Protein AF-A0A7D4CWC3-F1 (afdb_monomer_lite)

Organism: NCBI:txid1380685

Foldseek 3Di:
DVVVVVVVVVVVVVVVVVVLVVCCVPDPVSVVVVVVVVVVVVVVVVVVVLVVQLVVQLVLQLVLLQVVLVDPPDQQKFFQNHRDHSPPPDVLSSLLSSLRSVLLSCLLVVLLVVLVVVVDDPVVSVVRSLVRSLVCLQPVSQVVCCVVHVRMGGHSVNSVSSSVVVVVVVVVVVVVVLVVVCVVQVDPVCSCVVPVCCVVDPDDDPPPDDD

Structure (mmCIF, N/CA/C/O backbone):
data_AF-A0A7D4CWC3-F1
#
_entry.id   AF-A0A7D4CWC3-F1
#
loop_
_atom_site.group_PDB
_atom_site.id
_atom_site.type_symbol
_atom_site.label_atom_id
_atom_site.label_alt_id
_atom_site.label_comp_id
_atom_site.label_asym_id
_atom_site.label_entity_id
_atom_site.label_seq_id
_atom_site.pdbx_PDB_ins_code
_atom_site.Cartn_x
_atom_site.Cartn_y
_atom_site.Cartn_z
_atom_site.occupancy
_atom_site.B_iso_or_equiv
_atom_site.auth_seq_id
_atom_site.auth_comp_id
_atom_site.auth_asym_id
_atom_site.auth_atom_id
_atom_site.pdbx_PDB_model_num
ATOM 1 N N . MET A 1 1 ? -42.962 24.322 9.690 1.00 71.69 1 MET A N 1
ATOM 2 C CA . MET A 1 1 ? -43.354 22.916 9.423 1.00 71.69 1 MET A CA 1
ATOM 3 C C . MET A 1 1 ? -42.142 21.998 9.297 1.00 71.69 1 MET A C 1
ATOM 5 O O . MET A 1 1 ? -42.150 20.962 9.945 1.00 71.69 1 MET A O 1
ATOM 9 N N . GLU A 1 2 ? -41.091 22.373 8.562 1.00 79.00 2 GLU A N 1
ATOM 10 C CA . GLU A 1 2 ? -39.858 21.564 8.452 1.00 79.00 2 GLU A CA 1
ATOM 11 C C . GLU A 1 2 ? -39.149 21.317 9.793 1.00 79.00 2 GLU A C 1
ATOM 13 O O . GLU A 1 2 ? -38.764 20.189 10.079 1.00 79.00 2 GLU A O 1
ATOM 18 N N . GLU A 1 3 ? -39.044 22.326 10.662 1.00 82.44 3 GLU A N 1
ATOM 19 C CA . GLU A 1 3 ? -38.420 22.162 11.988 1.00 82.44 3 GLU A CA 1
ATOM 20 C C . GLU A 1 3 ? -39.164 21.153 12.872 1.00 82.44 3 GLU A C 1
ATOM 22 O O . GLU A 1 3 ? -38.546 20.342 13.559 1.00 82.44 3 GLU A O 1
ATOM 27 N N . PHE A 1 4 ? -40.497 21.149 12.801 1.00 85.81 4 PHE A N 1
ATOM 28 C CA . PHE A 1 4 ? -41.334 20.200 13.532 1.00 85.81 4 PHE A CA 1
ATOM 29 C C . PHE A 1 4 ? -41.177 18.774 12.986 1.00 85.81 4 PHE A C 1
ATOM 31 O O . PHE A 1 4 ? -41.095 17.820 13.757 1.00 85.81 4 PHE A O 1
ATOM 38 N N . PHE A 1 5 ? -41.073 18.627 11.661 1.00 86.38 5 PHE A N 1
ATOM 39 C CA . PHE A 1 5 ? -40.838 17.338 11.009 1.00 86.38 5 PHE A CA 1
ATOM 40 C C . PHE A 1 5 ? -39.455 16.762 11.354 1.00 86.38 5 PHE A C 1
ATOM 42 O O . PHE A 1 5 ? -39.351 15.587 11.705 1.00 86.38 5 PHE A O 1
ATOM 49 N N . ASN A 1 6 ? -38.408 17.592 11.348 1.00 89.44 6 ASN A N 1
ATOM 50 C CA . ASN A 1 6 ? -37.056 17.186 11.740 1.00 89.44 6 ASN A CA 1
ATOM 51 C C . ASN A 1 6 ? -36.990 16.771 13.215 1.00 89.44 6 ASN A C 1
ATOM 53 O O . ASN A 1 6 ? -36.415 15.730 13.536 1.00 89.44 6 ASN A O 1
ATOM 57 N N . LEU A 1 7 ? -37.617 17.542 14.110 1.00 92.38 7 LEU A N 1
ATOM 58 C CA . LEU A 1 7 ? -37.682 17.213 15.535 1.00 92.38 7 LEU A CA 1
ATOM 59 C C . LEU A 1 7 ? -38.416 15.885 15.771 1.00 92.38 7 LEU A C 1
ATOM 61 O O . LEU A 1 7 ? -37.932 15.032 16.515 1.00 92.38 7 LEU A O 1
ATOM 65 N N . PHE A 1 8 ? -39.554 15.684 15.103 1.00 92.50 8 PHE A N 1
ATOM 66 C CA . PHE A 1 8 ? -40.308 14.434 15.170 1.00 92.50 8 PHE A CA 1
ATOM 67 C C . PHE A 1 8 ? -39.467 13.241 14.697 1.00 92.50 8 PHE A C 1
ATOM 69 O O . PHE A 1 8 ? -39.415 12.214 15.375 1.00 92.50 8 PHE A O 1
ATOM 76 N N . LEU A 1 9 ? -38.747 13.389 13.584 1.00 92.94 9 LEU A N 1
ATOM 77 C CA . LEU A 1 9 ? -37.893 12.338 13.031 1.00 92.94 9 LEU A CA 1
ATOM 78 C C . LEU A 1 9 ? -36.743 11.978 13.986 1.00 92.94 9 LEU A C 1
ATOM 80 O O . LEU A 1 9 ? -36.480 10.797 14.209 1.00 92.94 9 LEU A O 1
ATOM 84 N N . VAL A 1 10 ? -36.121 12.972 14.628 1.00 92.50 10 VAL A N 1
ATOM 85 C CA . VAL A 1 10 ? -35.094 12.753 15.663 1.00 92.50 10 VAL A CA 1
ATOM 86 C C . VAL A 1 10 ? -35.660 11.984 16.859 1.00 92.50 10 VAL A C 1
ATOM 88 O O . VAL A 1 10 ? -35.026 11.037 17.326 1.00 92.50 10 VAL A O 1
ATOM 91 N N . ILE A 1 11 ? -36.858 12.340 17.336 1.00 93.56 11 ILE A N 1
ATOM 92 C CA . ILE A 1 11 ? -37.508 11.652 18.464 1.00 93.56 11 ILE A CA 1
ATOM 93 C C . ILE A 1 11 ? -37.827 10.198 18.102 1.00 93.56 11 ILE A C 1
ATOM 95 O O . ILE A 1 11 ? -37.527 9.296 18.883 1.00 93.56 11 ILE A O 1
ATOM 99 N N . VAL A 1 12 ? -38.381 9.946 16.913 1.00 94.56 12 VAL A N 1
ATOM 100 C CA . VAL A 1 12 ? -38.683 8.584 16.441 1.00 94.56 12 VAL A CA 1
ATOM 101 C C . VAL A 1 12 ? -37.411 7.739 16.374 1.00 94.56 12 VAL A C 1
ATOM 103 O O . VAL A 1 12 ? -37.382 6.621 16.890 1.00 94.56 12 VAL A O 1
ATOM 106 N N . VAL A 1 13 ? -36.333 8.285 15.810 1.00 94.00 13 VAL A N 1
ATOM 107 C CA . VAL A 1 13 ? -35.030 7.611 15.750 1.00 94.00 13 VAL A CA 1
ATOM 108 C C . VAL A 1 13 ? -34.488 7.330 17.156 1.00 94.00 13 VAL A C 1
ATOM 110 O O . VAL A 1 13 ? -34.042 6.214 17.429 1.00 94.00 13 VAL A O 1
ATOM 113 N N . ALA A 1 14 ? -34.579 8.293 18.077 1.00 92.56 14 ALA A N 1
ATOM 114 C CA . ALA A 1 14 ? -34.140 8.122 19.461 1.00 92.56 14 ALA A CA 1
ATOM 115 C C . ALA A 1 14 ? -34.923 7.016 20.193 1.00 92.56 14 ALA A C 1
ATOM 117 O O . ALA A 1 14 ? -34.318 6.185 20.874 1.00 92.56 14 ALA A O 1
ATOM 118 N N . VAL A 1 15 ? -36.247 6.952 20.008 1.00 94.19 15 VAL A N 1
ATOM 119 C CA . VAL A 1 15 ? -37.101 5.894 20.577 1.00 94.19 15 VAL A CA 1
ATOM 120 C C . VAL A 1 15 ? -36.723 4.521 20.015 1.00 94.19 15 VAL A C 1
ATOM 122 O O . VAL A 1 15 ? -36.610 3.563 20.781 1.00 94.19 15 VAL A O 1
ATOM 125 N N . ILE A 1 16 ? -36.457 4.419 18.708 1.00 92.81 16 ILE A N 1
ATOM 126 C CA . ILE A 1 16 ? -36.004 3.173 18.067 1.00 92.81 16 ILE A CA 1
ATOM 127 C C . ILE A 1 16 ? -34.664 2.709 18.656 1.00 92.81 16 ILE A C 1
ATOM 129 O O . ILE A 1 16 ? -34.523 1.536 19.012 1.00 92.81 16 ILE A O 1
ATOM 133 N N . PHE A 1 17 ? -33.693 3.614 18.818 1.00 90.69 17 PHE A N 1
ATOM 134 C CA . PHE A 1 17 ? -32.405 3.282 19.437 1.00 90.69 17 PHE A CA 1
ATOM 135 C C . PHE A 1 17 ? -32.549 2.860 20.904 1.00 90.69 17 PHE A C 1
ATOM 137 O O . PHE A 1 17 ? -31.899 1.899 21.321 1.00 90.69 17 PHE A O 1
ATOM 144 N N . ALA A 1 18 ? -33.420 3.517 21.676 1.00 90.31 18 ALA A N 1
ATOM 145 C CA . ALA A 1 18 ? -33.690 3.149 23.067 1.00 90.31 18 ALA A CA 1
ATOM 146 C C . ALA A 1 18 ? -34.318 1.747 23.180 1.00 90.31 18 ALA A C 1
ATOM 148 O O . ALA A 1 18 ? -33.893 0.939 24.011 1.00 90.31 18 ALA A O 1
ATOM 149 N N . LEU A 1 19 ? -35.272 1.421 22.301 1.00 90.62 19 LEU A N 1
ATOM 150 C CA . LEU A 1 19 ? -35.868 0.085 22.197 1.00 90.62 19 LEU A CA 1
ATOM 151 C C . LEU A 1 19 ? -34.824 -0.974 21.824 1.00 90.62 19 LEU A C 1
ATOM 153 O O . LEU A 1 19 ? -34.750 -2.012 22.479 1.00 90.62 19 LEU A O 1
ATOM 157 N N . LEU A 1 20 ? -33.974 -0.706 20.829 1.00 87.12 20 LEU A N 1
ATOM 158 C CA . LEU A 1 20 ? -32.883 -1.607 20.437 1.00 87.12 20 LEU A CA 1
ATOM 159 C C . LEU A 1 20 ? -31.886 -1.840 21.579 1.00 87.12 20 LEU A C 1
ATOM 161 O O . LEU A 1 20 ? -31.479 -2.979 21.807 1.00 87.12 20 LEU A O 1
ATOM 165 N N . ALA A 1 21 ? -31.530 -0.793 22.326 1.00 86.88 21 ALA A N 1
ATOM 166 C CA . ALA A 1 21 ? -30.645 -0.898 23.483 1.00 86.88 21 ALA A CA 1
ATOM 167 C C . ALA A 1 21 ? -31.263 -1.755 24.603 1.00 86.88 21 ALA A C 1
ATOM 169 O O . ALA A 1 21 ? -30.589 -2.625 25.160 1.00 86.88 21 ALA A O 1
ATOM 170 N N . TYR A 1 22 ? -32.556 -1.568 24.890 1.00 91.00 22 TYR A N 1
ATOM 171 C CA . TYR A 1 22 ? -33.287 -2.393 25.854 1.00 91.00 22 TYR A CA 1
ATOM 172 C C . TYR A 1 22 ? -33.352 -3.866 25.417 1.00 91.00 22 TYR A C 1
ATOM 174 O O . TYR A 1 22 ? -33.056 -4.769 26.205 1.00 91.00 22 TYR A O 1
ATOM 182 N N . LEU A 1 23 ? -33.677 -4.126 24.145 1.00 88.44 23 LEU A N 1
ATOM 183 C CA . LEU A 1 23 ? -33.720 -5.479 23.580 1.00 88.44 23 LEU A CA 1
ATOM 184 C C . LEU A 1 23 ? -32.345 -6.161 23.619 1.00 88.44 23 LEU A C 1
ATOM 186 O O . LEU A 1 23 ? -32.258 -7.342 23.956 1.00 88.44 23 LEU A O 1
ATOM 190 N N . TYR A 1 24 ? -31.274 -5.418 23.334 1.00 86.62 24 TYR A N 1
ATOM 191 C CA . TYR A 1 24 ? -29.896 -5.904 23.405 1.00 86.62 24 TYR A CA 1
ATOM 192 C C . TYR A 1 24 ? -29.495 -6.341 24.821 1.00 86.62 24 TYR A C 1
ATOM 194 O O . TYR A 1 24 ? -28.821 -7.360 24.983 1.00 86.62 24 TYR A O 1
ATOM 202 N N . GLN A 1 25 ? -29.918 -5.601 25.851 1.00 87.44 25 GLN A N 1
ATOM 203 C CA . GLN A 1 25 ? -29.638 -5.961 27.245 1.00 87.44 25 GLN A CA 1
ATOM 204 C C . GLN A 1 25 ? -30.457 -7.169 27.712 1.00 87.44 25 GLN A C 1
ATOM 206 O O . GLN A 1 25 ? -29.951 -8.000 28.466 1.00 87.44 25 GLN A O 1
ATOM 211 N N . LYS A 1 26 ? -31.713 -7.272 27.268 1.00 88.31 26 LYS A N 1
ATOM 212 C CA . LYS A 1 26 ? -32.663 -8.269 27.776 1.00 88.31 26 LYS A CA 1
ATOM 213 C C . LYS A 1 26 ? -32.552 -9.632 27.094 1.00 88.31 26 LYS A C 1
ATOM 215 O O . LYS A 1 26 ? -32.759 -10.651 27.748 1.00 88.31 26 LYS A O 1
ATOM 220 N N . PHE A 1 27 ? -32.235 -9.675 25.800 1.00 92.00 27 PHE A N 1
ATOM 221 C CA . PHE A 1 27 ? -32.269 -10.910 25.013 1.00 92.00 27 PHE A CA 1
ATOM 222 C C . PHE A 1 27 ? -30.872 -11.345 24.553 1.00 92.00 27 PHE A C 1
ATOM 224 O O . PHE A 1 27 ? -30.226 -10.681 23.742 1.00 92.00 27 PHE A O 1
ATOM 231 N N . LEU A 1 28 ? -30.433 -12.530 25.000 1.00 88.88 28 LEU A N 1
ATOM 232 C CA . LEU A 1 28 ? -29.143 -13.125 24.618 1.00 88.88 28 LEU A CA 1
ATOM 233 C C . LEU A 1 28 ? -28.992 -13.267 23.093 1.00 88.88 28 LEU A C 1
ATOM 235 O O . LEU A 1 28 ? -27.930 -12.975 22.549 1.00 88.88 28 LEU A O 1
ATOM 239 N N . VAL A 1 29 ? -30.063 -13.677 22.406 1.00 90.00 29 VAL A N 1
ATOM 240 C CA . VAL A 1 29 ? -30.083 -13.851 20.943 1.00 90.00 29 VAL A CA 1
ATOM 241 C C . VAL A 1 29 ? -29.786 -12.530 20.230 1.00 90.00 29 VAL A C 1
ATOM 243 O O . VAL A 1 29 ? -28.953 -12.495 19.328 1.00 90.00 29 VAL A O 1
ATOM 246 N N . VAL A 1 30 ? -30.395 -11.427 20.681 1.00 88.19 30 VAL A N 1
ATOM 247 C CA . VAL A 1 30 ? -30.162 -10.083 20.127 1.00 88.19 30 VAL A CA 1
ATOM 248 C C . VAL A 1 30 ? -28.716 -9.650 20.377 1.00 88.19 30 VAL A C 1
ATOM 250 O O . VAL A 1 30 ? -28.063 -9.132 19.473 1.00 88.19 30 VAL A O 1
ATOM 253 N N . ARG A 1 31 ? -28.165 -9.937 21.563 1.00 86.69 31 ARG A N 1
ATOM 254 C CA . ARG A 1 31 ? -26.760 -9.648 21.891 1.00 86.69 31 ARG A CA 1
ATOM 255 C C . ARG A 1 31 ? -25.775 -10.376 20.970 1.00 86.69 31 ARG A C 1
ATOM 257 O O . ARG A 1 31 ? -24.811 -9.773 20.490 1.00 86.69 31 ARG A O 1
ATOM 264 N N . ILE A 1 32 ? -26.014 -11.663 20.715 1.00 91.75 32 ILE A N 1
ATOM 265 C CA . ILE A 1 32 ? -25.195 -12.477 19.805 1.00 91.75 32 ILE A CA 1
ATOM 266 C C . ILE A 1 32 ? -25.307 -11.935 18.376 1.00 91.75 32 ILE A C 1
ATOM 268 O O . ILE A 1 32 ? -24.279 -11.705 17.740 1.00 91.75 32 ILE A O 1
ATOM 272 N N . LEU A 1 33 ? -26.525 -11.649 17.903 1.00 92.19 33 LEU A N 1
ATOM 273 C CA . LEU A 1 33 ? -26.767 -11.100 16.566 1.00 92.19 33 LEU A CA 1
ATOM 274 C C . LEU A 1 33 ? -26.018 -9.776 16.348 1.00 92.19 33 LEU A C 1
ATOM 276 O O . LEU A 1 33 ? -25.316 -9.627 15.352 1.00 92.19 33 LEU A O 1
ATOM 280 N N . PHE A 1 34 ? -26.088 -8.846 17.306 1.00 89.25 34 PHE A N 1
ATOM 281 C CA . PHE A 1 34 ? -25.344 -7.581 17.252 1.00 89.25 34 PHE A CA 1
ATOM 282 C C . PHE A 1 34 ? -23.827 -7.785 17.272 1.00 89.25 34 PHE A C 1
ATOM 284 O O . PHE A 1 34 ? -23.095 -7.076 16.580 1.00 89.25 34 PHE A O 1
ATOM 291 N N . THR A 1 35 ? -23.341 -8.763 18.038 1.00 89.94 35 THR A N 1
ATOM 292 C CA . THR A 1 35 ? -21.912 -9.096 18.071 1.00 89.94 35 THR A CA 1
ATOM 293 C C . THR A 1 35 ? -21.450 -9.617 16.713 1.00 89.94 35 THR A C 1
ATOM 295 O O . THR A 1 35 ? -20.434 -9.152 16.200 1.00 89.94 35 THR A O 1
ATOM 298 N N . ILE A 1 36 ? -22.203 -10.529 16.096 1.00 93.56 36 ILE A N 1
ATOM 299 C CA . ILE A 1 36 ? -21.910 -11.052 14.755 1.00 93.56 36 ILE A CA 1
ATOM 300 C C . ILE A 1 36 ? -21.958 -9.921 13.724 1.00 93.56 36 ILE A C 1
ATOM 302 O O . ILE A 1 36 ? -21.002 -9.743 12.972 1.00 93.56 36 ILE A O 1
ATOM 306 N N . LEU A 1 37 ? -23.016 -9.104 13.742 1.00 93.19 37 LEU A N 1
ATOM 307 C CA . LEU A 1 37 ? -23.175 -7.963 12.839 1.00 93.19 37 LEU A CA 1
ATOM 308 C C . LEU A 1 37 ? -21.995 -6.989 12.940 1.00 93.19 37 LEU A C 1
ATOM 310 O O . LEU A 1 37 ? -21.469 -6.553 11.918 1.00 93.19 37 LEU A O 1
ATOM 314 N N . LYS A 1 38 ? -21.524 -6.697 14.160 1.00 91.62 38 LYS A N 1
ATOM 315 C CA . LYS A 1 38 ? -20.329 -5.873 14.387 1.00 91.62 38 LYS A CA 1
ATOM 316 C C . LYS A 1 38 ? -19.092 -6.472 13.714 1.00 91.62 38 LYS A C 1
ATOM 318 O O . LYS A 1 38 ? -18.349 -5.739 13.070 1.00 91.62 38 LYS A O 1
ATOM 323 N N . HIS A 1 39 ? -18.859 -7.777 13.850 1.00 93.12 39 HIS A N 1
ATOM 324 C CA . HIS A 1 39 ? -17.709 -8.430 13.214 1.00 93.12 39 HIS A CA 1
ATOM 325 C C . HIS A 1 39 ? -17.821 -8.413 11.688 1.00 93.12 39 HIS A C 1
ATOM 327 O O . HIS A 1 39 ? -16.841 -8.087 11.023 1.00 93.12 39 HIS A O 1
ATOM 333 N N . ILE A 1 40 ? -19.010 -8.681 11.138 1.00 95.31 40 ILE A N 1
ATOM 334 C CA . ILE A 1 40 ? -19.272 -8.582 9.694 1.00 95.31 40 ILE A CA 1
ATOM 335 C C . ILE A 1 40 ? -18.961 -7.168 9.193 1.00 95.31 40 ILE A C 1
ATOM 337 O O . ILE A 1 40 ? -18.255 -7.014 8.200 1.00 95.31 40 ILE A O 1
ATOM 341 N N . LEU A 1 41 ? -19.423 -6.137 9.907 1.00 93.31 41 LEU A N 1
ATOM 342 C CA . LEU A 1 41 ? -19.164 -4.744 9.546 1.00 93.31 41 LEU A CA 1
ATOM 343 C C . LEU A 1 41 ? -17.666 -4.411 9.583 1.00 93.31 41 LEU A C 1
ATOM 345 O O . LEU A 1 41 ? -17.160 -3.773 8.664 1.00 93.31 41 LEU A O 1
ATOM 349 N N . ILE A 1 42 ? -16.941 -4.871 10.609 1.00 91.44 42 ILE A N 1
ATOM 350 C CA . ILE A 1 42 ? -15.485 -4.680 10.708 1.00 91.44 42 ILE A CA 1
ATOM 351 C C . ILE A 1 42 ? -14.775 -5.347 9.525 1.00 91.44 42 ILE A C 1
ATOM 353 O O . ILE A 1 42 ? -13.928 -4.718 8.893 1.00 91.44 42 ILE A O 1
ATOM 357 N N . ILE A 1 43 ? -15.134 -6.590 9.194 1.00 93.50 43 ILE A N 1
ATOM 358 C CA . ILE A 1 43 ? -14.558 -7.323 8.059 1.00 93.50 43 ILE A CA 1
ATOM 359 C C . ILE A 1 43 ? -14.837 -6.588 6.746 1.00 93.50 43 ILE A C 1
ATOM 361 O O . ILE A 1 43 ? -13.913 -6.376 5.962 1.00 93.50 43 ILE A O 1
ATOM 365 N N . LEU A 1 44 ? -16.073 -6.134 6.527 1.00 92.81 44 LEU A N 1
ATOM 366 C CA . LEU A 1 44 ? -16.445 -5.387 5.327 1.00 92.81 44 LEU A CA 1
ATOM 367 C C . LEU A 1 44 ? -15.654 -4.077 5.206 1.00 92.81 44 LEU A C 1
ATOM 369 O O . LEU A 1 44 ? -15.119 -3.780 4.138 1.00 92.81 44 LEU A O 1
ATOM 373 N N . CYS A 1 45 ? -15.510 -3.328 6.303 1.00 92.62 45 CYS A N 1
ATOM 374 C CA . CYS A 1 45 ? -14.682 -2.123 6.344 1.00 92.62 45 CYS A CA 1
ATOM 375 C C . CYS A 1 45 ? -13.211 -2.424 6.028 1.00 92.62 45 CYS A C 1
ATOM 377 O O . CYS A 1 45 ? -12.582 -1.667 5.291 1.00 92.62 45 CYS A O 1
ATOM 379 N N . MET A 1 46 ? -12.654 -3.526 6.542 1.00 90.00 46 MET A N 1
ATOM 380 C CA . MET A 1 46 ? -11.279 -3.932 6.228 1.00 90.00 46 MET A CA 1
ATOM 381 C C . MET A 1 46 ? -11.107 -4.280 4.745 1.00 90.00 46 MET A C 1
ATOM 383 O O . MET A 1 46 ? -10.133 -3.840 4.135 1.00 90.00 46 MET A O 1
ATOM 387 N N . ILE A 1 47 ? -12.057 -5.010 4.149 1.00 93.69 47 ILE A N 1
ATOM 388 C CA . ILE A 1 47 ? -12.047 -5.343 2.714 1.00 93.69 47 ILE A CA 1
ATOM 389 C C . ILE A 1 47 ? -12.125 -4.069 1.869 1.00 93.69 47 ILE A C 1
ATOM 391 O O . ILE A 1 47 ? -11.342 -3.900 0.936 1.00 93.69 47 ILE A O 1
ATOM 395 N N . LEU A 1 48 ? -13.023 -3.145 2.218 1.00 94.00 48 LEU A N 1
ATOM 396 C CA . LEU A 1 48 ? -13.174 -1.874 1.510 1.00 94.00 48 LEU A CA 1
ATOM 397 C C . LEU A 1 48 ? -11.900 -1.022 1.602 1.00 94.00 48 LEU A C 1
ATOM 399 O O . LEU A 1 48 ? -11.445 -0.481 0.596 1.00 94.00 48 LEU A O 1
ATOM 403 N N . MET A 1 49 ? -11.275 -0.958 2.780 1.00 91.75 49 MET A N 1
ATOM 404 C CA . MET A 1 49 ? -9.993 -0.272 2.967 1.00 91.75 49 MET A CA 1
ATOM 405 C C . MET A 1 49 ? -8.861 -0.922 2.166 1.00 91.75 49 MET A C 1
ATOM 407 O O . MET A 1 49 ? -8.057 -0.205 1.572 1.00 91.75 49 MET A O 1
ATOM 411 N N . ALA A 1 50 ? -8.801 -2.255 2.108 1.00 92.44 50 ALA A N 1
ATOM 412 C CA . ALA A 1 50 ? -7.833 -2.971 1.280 1.00 92.44 50 ALA A CA 1
ATOM 413 C C . ALA A 1 50 ? -8.046 -2.674 -0.214 1.00 92.44 50 ALA A C 1
ATOM 415 O O . ALA A 1 50 ? -7.090 -2.356 -0.920 1.00 92.44 50 ALA A O 1
ATOM 416 N N . GLY A 1 51 ? -9.300 -2.684 -0.678 1.00 94.06 51 GLY A N 1
ATOM 417 C CA . GLY A 1 51 ? -9.661 -2.315 -2.048 1.00 94.06 51 GLY A CA 1
ATOM 418 C C . GLY A 1 51 ? -9.255 -0.882 -2.396 1.00 94.06 51 GLY A C 1
ATOM 419 O O . GLY A 1 51 ? -8.593 -0.662 -3.409 1.00 94.06 51 GLY A O 1
ATOM 420 N N . LEU A 1 52 ? -9.563 0.088 -1.527 1.00 93.88 52 LEU A N 1
ATOM 421 C CA . LEU A 1 52 ? -9.141 1.486 -1.692 1.00 93.88 52 LEU A CA 1
ATOM 422 C C . LEU A 1 52 ? -7.617 1.633 -1.707 1.00 93.88 52 LEU A C 1
ATOM 424 O O . LEU A 1 52 ? -7.078 2.412 -2.492 1.00 93.88 52 LEU A O 1
ATOM 428 N N . PHE A 1 53 ? -6.912 0.881 -0.861 1.00 92.12 53 PHE A N 1
ATOM 429 C CA . PHE A 1 53 ? -5.454 0.891 -0.814 1.00 92.12 53 PHE A CA 1
ATOM 430 C C . PHE A 1 53 ? -4.843 0.372 -2.120 1.00 92.12 53 PHE A C 1
ATOM 432 O O . PHE A 1 53 ? -3.958 1.029 -2.680 1.00 92.12 53 PHE A O 1
ATOM 439 N N . ILE A 1 54 ? -5.323 -0.775 -2.615 1.00 95.00 54 ILE A N 1
ATOM 440 C CA . ILE A 1 54 ? -4.890 -1.363 -3.891 1.00 95.00 54 ILE A CA 1
ATOM 441 C C . ILE A 1 54 ? -5.191 -0.388 -5.027 1.00 95.00 54 ILE A C 1
ATOM 443 O O . ILE A 1 54 ? -4.303 -0.101 -5.829 1.00 95.00 54 ILE A O 1
ATOM 447 N N . PHE A 1 55 ? -6.401 0.172 -5.064 1.00 93.50 55 PHE A N 1
ATOM 448 C CA . PHE A 1 55 ? -6.808 1.144 -6.074 1.00 93.50 55 PHE A CA 1
ATOM 449 C C . PHE A 1 55 ? -5.892 2.374 -6.085 1.00 93.50 55 PHE A C 1
ATOM 451 O O . PHE A 1 55 ? -5.359 2.722 -7.135 1.00 93.50 55 PHE A O 1
ATOM 458 N N . ALA A 1 56 ? -5.631 2.989 -4.928 1.00 90.69 56 ALA A N 1
ATOM 459 C CA . ALA A 1 56 ? -4.795 4.185 -4.833 1.00 90.69 56 ALA A CA 1
ATOM 460 C C . ALA A 1 56 ? -3.356 3.943 -5.320 1.00 90.69 56 ALA A C 1
ATOM 462 O O . ALA A 1 56 ? -2.808 4.757 -6.065 1.00 90.69 56 ALA A O 1
ATOM 463 N N . HIS A 1 57 ? -2.745 2.816 -4.942 1.00 89.56 57 HIS A N 1
ATOM 464 C CA . HIS A 1 57 ? -1.381 2.486 -5.370 1.00 89.56 57 HIS A CA 1
ATOM 465 C C . HIS A 1 57 ? -1.319 2.057 -6.836 1.00 89.56 57 HIS A C 1
ATOM 467 O O . HIS A 1 57 ? -0.350 2.390 -7.517 1.00 89.56 57 HIS A O 1
ATOM 473 N N . SER A 1 58 ? -2.357 1.384 -7.336 1.00 91.75 58 SER A N 1
ATOM 474 C CA . SER A 1 58 ? -2.478 1.053 -8.760 1.00 91.75 58 SER A CA 1
ATOM 475 C C . SER A 1 58 ? -2.619 2.316 -9.601 1.00 91.75 58 SER A C 1
ATOM 477 O O . SER A 1 58 ? -1.901 2.493 -10.578 1.00 91.75 58 SER A O 1
ATOM 479 N N . PHE A 1 59 ? -3.485 3.242 -9.185 1.00 90.25 59 PHE A N 1
ATOM 480 C CA . PHE A 1 59 ? -3.690 4.522 -9.859 1.00 90.25 59 PHE A CA 1
ATOM 481 C C . PHE A 1 59 ? -2.413 5.366 -9.879 1.00 90.25 59 PHE A C 1
ATOM 483 O O . PHE A 1 59 ? -2.072 5.974 -10.891 1.00 90.25 59 PHE A O 1
ATOM 490 N N . LEU A 1 60 ? -1.662 5.365 -8.779 1.00 88.12 60 LEU A N 1
ATOM 491 C CA . LEU A 1 60 ? -0.392 6.075 -8.707 1.00 88.12 60 LEU A CA 1
ATOM 492 C C . LEU A 1 60 ? 0.679 5.438 -9.609 1.00 88.12 60 LEU A C 1
ATOM 494 O O . LEU A 1 60 ? 1.407 6.162 -10.287 1.00 88.12 60 LEU A O 1
ATOM 498 N N . ALA A 1 61 ? 0.754 4.105 -9.663 1.00 86.19 61 ALA A N 1
ATOM 499 C CA . ALA A 1 61 ? 1.641 3.402 -10.589 1.00 86.19 61 ALA A CA 1
ATOM 500 C C . ALA A 1 61 ? 1.262 3.661 -12.051 1.00 86.19 61 ALA A C 1
ATOM 502 O O . ALA A 1 61 ? 2.143 3.932 -12.862 1.00 86.19 61 ALA A O 1
ATOM 503 N N . PHE A 1 62 ? -0.035 3.654 -12.370 1.00 88.38 62 PHE A N 1
ATOM 504 C CA . PHE A 1 62 ? -0.552 3.996 -13.693 1.00 88.38 62 PHE A CA 1
ATOM 505 C C . PHE A 1 62 ? -0.061 5.374 -14.140 1.00 88.38 62 PHE A C 1
ATOM 507 O O . PHE A 1 62 ? 0.564 5.488 -15.192 1.00 88.38 62 PHE A O 1
ATOM 514 N N . TRP A 1 63 ? -0.262 6.407 -13.316 1.00 85.06 63 TRP A N 1
ATOM 515 C CA . TRP A 1 63 ? 0.200 7.764 -13.623 1.00 85.06 63 TRP A CA 1
ATOM 516 C C . TRP A 1 63 ? 1.710 7.847 -13.815 1.00 85.06 63 TRP A C 1
ATOM 518 O O . TRP A 1 63 ? 2.194 8.577 -14.675 1.00 85.06 63 TRP A O 1
ATOM 528 N N . LEU A 1 64 ? 2.469 7.099 -13.024 1.00 80.62 64 LEU A N 1
ATOM 529 C CA . LEU A 1 64 ? 3.920 7.105 -13.120 1.00 80.62 64 LEU A CA 1
ATOM 530 C C . LEU A 1 64 ? 4.406 6.466 -14.421 1.00 80.62 64 LEU A C 1
ATOM 532 O O . LEU A 1 64 ? 5.244 7.041 -15.116 1.00 80.62 64 LEU A O 1
ATOM 536 N N . ILE A 1 65 ? 3.863 5.302 -14.772 1.00 80.31 65 ILE A N 1
ATOM 537 C CA . ILE A 1 65 ? 4.182 4.628 -16.034 1.00 80.31 65 ILE A CA 1
ATOM 538 C C . ILE A 1 65 ? 3.760 5.520 -17.208 1.00 80.31 65 ILE A C 1
ATOM 540 O O . ILE A 1 65 ? 4.527 5.697 -18.150 1.00 80.31 65 ILE A O 1
ATOM 544 N N . PHE A 1 66 ? 2.596 6.167 -17.102 1.00 82.06 66 PHE A N 1
ATOM 545 C CA . PHE A 1 66 ? 2.108 7.137 -18.079 1.00 82.06 66 PHE A CA 1
ATOM 546 C C . PHE A 1 66 ? 3.108 8.282 -18.302 1.00 82.06 66 PHE A C 1
ATOM 548 O O . PHE A 1 66 ? 3.537 8.509 -19.430 1.00 82.06 66 PHE A O 1
ATOM 555 N N . PHE A 1 67 ? 3.539 8.976 -17.243 1.00 79.69 67 PHE A N 1
ATOM 556 C CA . PHE A 1 67 ? 4.472 10.102 -17.376 1.00 79.69 67 PHE A CA 1
ATOM 557 C C . PHE A 1 67 ? 5.875 9.678 -17.812 1.00 79.69 67 PHE A C 1
ATOM 559 O O . PHE A 1 67 ? 6.518 10.397 -18.572 1.00 79.69 67 PHE A O 1
ATOM 566 N N . THR A 1 68 ? 6.360 8.522 -17.356 1.00 76.44 68 THR A N 1
ATOM 567 C CA . THR A 1 68 ? 7.679 8.021 -17.775 1.00 76.44 68 THR A CA 1
ATOM 568 C C . THR A 1 68 ? 7.690 7.623 -19.249 1.00 76.44 68 THR A C 1
ATOM 570 O O . THR A 1 68 ? 8.667 7.910 -19.939 1.00 76.44 68 THR A O 1
ATOM 573 N N . ALA A 1 69 ? 6.590 7.072 -19.769 1.00 74.44 69 ALA A N 1
ATOM 574 C CA . ALA A 1 69 ? 6.445 6.769 -21.191 1.00 74.44 69 ALA A CA 1
ATOM 575 C C . ALA A 1 69 ? 6.441 8.020 -22.094 1.00 74.44 69 ALA A C 1
ATOM 577 O O . ALA A 1 69 ? 6.803 7.919 -23.262 1.00 74.44 69 ALA A O 1
ATOM 578 N N . LEU A 1 70 ? 6.085 9.199 -21.564 1.00 74.25 70 LEU A N 1
ATOM 579 C CA . LEU A 1 70 ? 6.153 10.482 -22.286 1.00 74.25 70 LEU A CA 1
ATOM 580 C C . LEU A 1 70 ? 7.573 11.061 -22.382 1.00 74.25 70 LEU A C 1
ATOM 582 O O . LEU A 1 70 ? 7.779 12.060 -23.069 1.00 74.25 70 LEU A O 1
ATOM 586 N N . THR A 1 71 ? 8.548 10.485 -21.676 1.00 70.50 71 THR A N 1
ATOM 587 C CA . THR A 1 71 ? 9.935 10.963 -21.698 1.00 70.50 71 THR A CA 1
ATOM 588 C C . THR A 1 71 ? 10.805 10.111 -22.620 1.00 70.50 71 THR A C 1
ATOM 590 O O . THR A 1 71 ? 10.834 8.889 -22.512 1.00 70.50 71 THR A O 1
ATOM 593 N N . ASP A 1 72 ? 11.598 10.754 -23.482 1.00 58.72 72 ASP A N 1
ATOM 594 C CA . ASP A 1 72 ? 12.477 10.063 -24.444 1.00 58.72 72 ASP A CA 1
ATOM 595 C C . ASP A 1 72 ? 13.661 9.314 -23.806 1.00 58.72 72 ASP A C 1
ATOM 597 O O . ASP A 1 72 ? 14.362 8.559 -24.481 1.00 58.72 72 ASP A O 1
ATOM 601 N N . LYS A 1 73 ? 13.902 9.487 -22.499 1.00 58.38 73 LYS A N 1
ATOM 602 C CA . LYS A 1 73 ? 15.100 8.972 -21.813 1.00 58.38 73 LYS A CA 1
ATOM 603 C C . LYS A 1 73 ? 15.065 7.486 -21.442 1.00 58.38 73 LYS A C 1
ATOM 605 O O . LYS A 1 73 ? 16.044 6.994 -20.890 1.00 58.38 73 LYS A O 1
ATOM 610 N N . GLY A 1 74 ? 14.015 6.758 -21.810 1.00 54.41 74 GLY A N 1
ATOM 611 C CA . GLY A 1 74 ? 14.057 5.299 -21.836 1.00 54.41 74 GLY A CA 1
ATOM 612 C C . GLY A 1 74 ? 12.704 4.651 -21.548 1.00 54.41 74 GLY A C 1
ATOM 613 O O . GLY A 1 74 ? 12.053 5.011 -20.571 1.00 54.41 74 GLY A O 1
ATOM 614 N N . PRO A 1 75 ? 12.259 3.673 -22.355 1.00 59.75 75 PRO A N 1
ATOM 615 C CA . PRO A 1 75 ? 11.153 2.814 -21.955 1.00 59.75 75 PRO A CA 1
ATOM 616 C C . PRO A 1 75 ? 11.577 1.944 -20.779 1.00 59.75 75 PRO A C 1
ATOM 618 O O . PRO A 1 75 ? 12.381 1.025 -20.901 1.00 59.75 75 PRO A O 1
ATOM 621 N N . TYR A 1 76 ? 11.011 2.218 -19.619 1.00 73.06 76 TYR A N 1
ATOM 622 C CA . TYR A 1 76 ? 11.222 1.377 -18.451 1.00 73.06 76 TYR A CA 1
ATOM 623 C C . TYR A 1 76 ? 10.259 0.180 -18.383 1.00 73.06 76 TYR A C 1
ATOM 625 O O . TYR A 1 76 ? 10.424 -0.724 -17.558 1.00 73.06 76 TYR A O 1
ATOM 633 N N . PHE A 1 77 ? 9.266 0.177 -19.273 1.00 77.44 77 PHE A N 1
ATOM 634 C CA . PHE A 1 77 ? 8.184 -0.791 -19.338 1.00 77.44 77 PHE A CA 1
ATOM 635 C C . PHE A 1 77 ? 7.955 -1.202 -20.791 1.00 77.44 77 PHE A C 1
ATOM 637 O O . PHE A 1 77 ? 7.768 -0.346 -21.663 1.00 77.44 77 PHE A O 1
ATOM 644 N N . PHE A 1 78 ? 7.955 -2.509 -21.031 1.00 79.38 78 PHE A N 1
ATOM 645 C CA . PHE A 1 78 ? 7.775 -3.097 -22.351 1.00 79.38 78 PHE A CA 1
ATOM 646 C C . P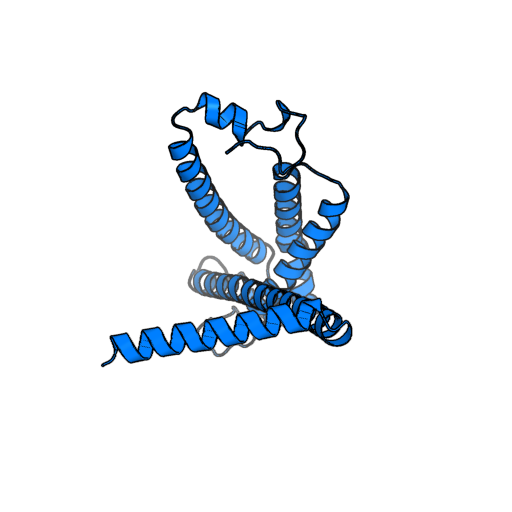HE A 1 78 ? 6.645 -4.119 -22.343 1.00 79.38 78 PHE A C 1
ATOM 648 O O . PHE A 1 78 ? 6.457 -4.827 -21.353 1.00 79.38 78 PHE A O 1
ATOM 655 N N . ALA A 1 79 ? 5.944 -4.222 -23.465 1.00 81.62 79 ALA A N 1
ATOM 656 C CA . ALA A 1 79 ? 4.991 -5.281 -23.764 1.00 81.62 79 ALA A CA 1
ATOM 657 C C . ALA A 1 79 ? 5.284 -5.803 -25.175 1.00 81.62 79 ALA A C 1
ATOM 659 O O . ALA A 1 79 ? 5.440 -5.006 -26.096 1.00 81.62 79 ALA A O 1
ATOM 660 N N . ASN A 1 80 ? 5.405 -7.121 -25.348 1.00 82.88 80 ASN A N 1
ATOM 661 C CA . ASN A 1 80 ? 5.765 -7.760 -26.623 1.00 82.88 80 ASN A CA 1
ATOM 662 C C . ASN A 1 80 ? 7.065 -7.212 -27.254 1.00 82.88 80 ASN A C 1
ATOM 664 O O . ASN A 1 80 ? 7.200 -7.157 -28.471 1.00 82.88 80 ASN A O 1
ATOM 668 N N . GLY A 1 81 ? 8.022 -6.768 -26.431 1.00 74.25 81 GLY A N 1
ATOM 669 C CA . GLY A 1 81 ? 9.270 -6.146 -26.897 1.00 74.25 81 GLY A CA 1
ATOM 670 C C . GLY A 1 81 ? 9.141 -4.680 -27.332 1.00 74.25 81 GLY A C 1
ATOM 671 O O . GLY A 1 81 ? 10.156 -4.029 -27.577 1.00 74.25 81 GLY A O 1
ATOM 672 N N . GLU A 1 82 ? 7.930 -4.124 -27.357 1.00 78.94 82 GLU A N 1
ATOM 673 C CA . GLU A 1 82 ? 7.670 -2.722 -27.678 1.00 78.94 82 GLU A CA 1
ATOM 674 C C . GLU A 1 82 ? 7.491 -1.872 -26.420 1.00 78.94 82 GLU A C 1
ATOM 676 O O . GLU A 1 82 ? 7.114 -2.355 -25.349 1.00 78.94 82 GLU A O 1
ATOM 681 N N . LYS A 1 83 ? 7.770 -0.570 -26.542 1.00 77.88 83 LYS A N 1
ATOM 682 C CA . LYS A 1 83 ? 7.558 0.390 -25.454 1.00 77.88 83 LYS A CA 1
ATOM 683 C C . LYS A 1 83 ? 6.061 0.482 -25.156 1.00 77.88 83 LYS A C 1
ATOM 685 O O . LYS A 1 83 ? 5.271 0.681 -26.077 1.00 77.88 83 LYS A O 1
ATOM 690 N N . ILE A 1 84 ? 5.669 0.417 -23.883 1.00 78.00 84 ILE A N 1
ATOM 691 C CA . ILE A 1 84 ? 4.262 0.636 -23.521 1.00 78.00 84 ILE A CA 1
ATOM 692 C C . ILE A 1 84 ? 3.900 2.092 -23.813 1.00 78.00 84 ILE A C 1
ATOM 694 O O . ILE A 1 84 ? 4.362 3.008 -23.133 1.00 78.00 84 ILE A O 1
ATOM 698 N N . MET A 1 85 ? 3.065 2.298 -24.831 1.00 74.31 85 MET A N 1
ATOM 699 C CA . MET A 1 85 ? 2.491 3.599 -25.147 1.00 74.31 85 MET A CA 1
ATOM 700 C C . MET A 1 85 ? 1.158 3.765 -24.410 1.00 74.31 85 MET A C 1
ATOM 702 O O . MET A 1 85 ? 0.253 2.960 -24.621 1.00 74.31 85 MET A O 1
ATOM 706 N N . PRO A 1 86 ? 0.999 4.801 -23.572 1.00 68.19 86 PRO A N 1
ATOM 707 C CA . PRO A 1 86 ? -0.187 4.955 -22.733 1.00 68.19 86 PRO A CA 1
ATOM 708 C C . PRO A 1 86 ? -1.471 5.339 -23.488 1.00 68.19 86 PRO A C 1
ATOM 710 O O . PRO A 1 86 ? -2.549 5.263 -22.908 1.00 68.19 86 PRO A O 1
ATOM 713 N N . PHE A 1 87 ? -1.363 5.775 -24.748 1.00 68.06 87 PHE A N 1
ATOM 714 C CA . PHE A 1 87 ? -2.501 6.201 -25.576 1.00 68.06 87 PHE A CA 1
ATOM 715 C C . PHE A 1 87 ? -3.012 5.124 -26.539 1.00 68.06 87 PHE A C 1
ATOM 717 O O . PHE A 1 87 ? -4.059 5.309 -27.152 1.00 68.06 87 PHE A O 1
ATOM 724 N N . LEU A 1 88 ? -2.281 4.018 -26.687 1.00 65.12 88 LEU A N 1
ATOM 725 C CA . LEU A 1 88 ? -2.787 2.823 -27.356 1.00 65.12 88 LEU A CA 1
ATOM 726 C C . LEU A 1 88 ? -3.514 1.984 -26.302 1.00 65.12 88 LEU A C 1
ATOM 728 O O . LEU A 1 88 ? -3.028 1.896 -25.175 1.00 65.12 88 LEU A O 1
ATOM 732 N N . GLU A 1 89 ? -4.666 1.397 -26.643 1.00 59.59 89 GLU A N 1
ATOM 733 C CA . GLU A 1 89 ? -5.384 0.439 -25.787 1.00 59.59 89 GLU A CA 1
ATOM 734 C C . GLU A 1 89 ? -4.463 -0.740 -25.462 1.00 59.59 89 GLU A C 1
ATOM 736 O O . GLU A 1 89 ? -4.372 -1.722 -26.195 1.00 59.59 89 GLU A O 1
ATOM 741 N N . ASN A 1 90 ? -3.700 -0.597 -24.384 1.00 66.56 90 ASN A N 1
ATOM 742 C CA . ASN A 1 90 ? -2.655 -1.528 -24.022 1.00 66.56 90 ASN A CA 1
ATOM 743 C C . ASN A 1 90 ? -2.969 -2.063 -22.629 1.00 66.56 90 ASN A C 1
ATOM 745 O O . ASN A 1 90 ? -2.575 -1.489 -21.609 1.00 66.56 90 ASN A O 1
ATOM 749 N N . ASP A 1 91 ? -3.681 -3.192 -22.597 1.00 84.81 91 ASP A N 1
ATOM 750 C CA . ASP A 1 91 ? -4.030 -3.935 -21.379 1.00 84.81 91 ASP A CA 1
ATOM 751 C C . ASP A 1 91 ? -2.815 -4.179 -20.469 1.00 84.81 91 ASP A C 1
ATOM 753 O O . ASP A 1 91 ? -2.953 -4.325 -19.252 1.00 84.81 91 ASP A O 1
ATOM 757 N N . ALA A 1 92 ? -1.607 -4.201 -21.041 1.00 84.12 92 ALA A N 1
ATOM 758 C CA . ALA A 1 92 ? -0.351 -4.322 -20.314 1.00 84.12 92 ALA A CA 1
ATOM 759 C C . ALA A 1 92 ? -0.167 -3.231 -19.246 1.00 84.12 92 ALA A C 1
ATOM 761 O O . ALA A 1 92 ? 0.263 -3.537 -18.134 1.00 84.12 92 ALA A O 1
ATOM 762 N N . LEU A 1 93 ? -0.544 -1.978 -19.529 1.00 86.12 93 LEU A N 1
ATOM 763 C CA . LEU A 1 93 ? -0.425 -0.872 -18.574 1.00 86.12 93 LEU A CA 1
ATOM 764 C C . LEU A 1 93 ? -1.295 -1.114 -17.334 1.00 86.12 93 LEU A C 1
ATOM 766 O O . LEU A 1 93 ? -0.823 -0.990 -16.201 1.00 86.12 93 LEU A O 1
ATOM 770 N N . ALA A 1 94 ? -2.552 -1.507 -17.552 1.00 87.12 94 ALA A N 1
ATOM 771 C CA . ALA A 1 94 ? -3.486 -1.827 -16.479 1.00 87.12 94 ALA A CA 1
ATOM 772 C C . ALA A 1 94 ? -3.012 -3.046 -15.671 1.00 87.12 94 ALA A C 1
ATOM 774 O O . ALA A 1 94 ? -3.029 -3.007 -14.440 1.00 87.12 94 ALA A O 1
ATOM 775 N N . LYS A 1 95 ? -2.513 -4.094 -16.341 1.00 89.12 95 LYS A N 1
ATOM 776 C CA . LYS A 1 95 ? -1.961 -5.297 -15.691 1.00 89.12 95 LYS A CA 1
ATOM 777 C C . LYS A 1 95 ? -0.787 -4.963 -14.774 1.00 89.12 95 LYS A C 1
ATOM 779 O O . LYS A 1 95 ? -0.791 -5.397 -13.622 1.00 89.12 95 LYS A O 1
ATOM 784 N N . ILE A 1 96 ? 0.174 -4.160 -15.239 1.00 87.56 96 ILE A N 1
ATOM 785 C CA . ILE A 1 96 ? 1.316 -3.704 -14.427 1.00 87.56 96 ILE A CA 1
ATOM 786 C C . ILE A 1 96 ? 0.820 -2.867 -13.245 1.00 87.56 96 ILE A C 1
ATOM 788 O O . ILE A 1 96 ? 1.175 -3.146 -12.104 1.00 87.56 96 ILE A O 1
ATOM 792 N N . ALA A 1 97 ? -0.034 -1.871 -13.489 1.00 90.44 97 ALA A N 1
ATOM 793 C CA . ALA A 1 97 ? -0.529 -0.978 -12.444 1.00 90.44 97 ALA A CA 1
ATOM 794 C C . ALA A 1 97 ? -1.299 -1.726 -11.340 1.00 90.44 97 ALA A C 1
ATOM 796 O O . ALA A 1 97 ? -1.019 -1.543 -10.155 1.00 90.44 97 ALA A O 1
ATOM 797 N N . ILE A 1 98 ? -2.228 -2.610 -11.713 1.00 92.31 98 ILE A N 1
ATOM 798 C CA . ILE A 1 98 ? -3.028 -3.395 -10.761 1.00 92.31 98 ILE A CA 1
ATOM 799 C C . ILE A 1 98 ? -2.142 -4.383 -9.999 1.00 92.31 98 ILE A C 1
ATOM 801 O O . ILE A 1 98 ? -2.246 -4.501 -8.776 1.00 92.31 98 ILE A O 1
ATOM 805 N N . THR A 1 99 ? -1.224 -5.053 -10.700 1.00 93.25 99 THR A N 1
ATOM 806 C CA . THR A 1 99 ? -0.298 -6.011 -10.079 1.00 93.25 99 THR A CA 1
ATOM 807 C C . THR A 1 99 ? 0.631 -5.309 -9.099 1.00 93.25 99 THR A C 1
ATOM 809 O O . THR A 1 99 ? 0.880 -5.841 -8.020 1.00 93.25 99 THR A O 1
ATOM 812 N N . TYR A 1 100 ? 1.073 -4.087 -9.408 1.00 91.06 100 TYR A N 1
ATOM 813 C CA . TYR A 1 100 ? 1.803 -3.245 -8.466 1.00 91.06 100 TYR A CA 1
ATOM 814 C C . TYR A 1 100 ? 0.987 -2.963 -7.201 1.00 91.06 100 TYR A C 1
ATOM 816 O O . TYR A 1 100 ? 1.492 -3.161 -6.096 1.00 91.06 100 TYR A O 1
ATOM 824 N N . GLY A 1 101 ? -0.272 -2.531 -7.334 1.00 91.50 101 GLY A N 1
ATOM 825 C CA . GLY A 1 101 ? -1.120 -2.222 -6.180 1.00 91.50 101 GLY A CA 1
ATOM 826 C C . GLY A 1 101 ? -1.370 -3.432 -5.280 1.00 91.50 101 GLY A C 1
ATOM 827 O O . GLY A 1 101 ? -1.240 -3.325 -4.058 1.00 91.50 101 GLY A O 1
ATOM 828 N N . ILE A 1 102 ? -1.664 -4.592 -5.876 1.00 94.62 102 ILE A N 1
ATOM 829 C CA . ILE A 1 102 ? -1.859 -5.857 -5.149 1.00 94.62 102 ILE A CA 1
ATOM 830 C C . ILE A 1 102 ? -0.559 -6.284 -4.463 1.00 94.62 102 ILE A C 1
ATOM 832 O O . ILE A 1 102 ? -0.555 -6.567 -3.265 1.00 94.62 102 ILE A O 1
ATOM 836 N N . PHE A 1 103 ? 0.554 -6.293 -5.196 1.00 93.88 103 PHE A N 1
ATOM 837 C CA . PHE A 1 103 ? 1.855 -6.677 -4.660 1.00 93.88 103 PHE A CA 1
ATOM 838 C C . PHE A 1 103 ? 2.275 -5.775 -3.497 1.00 93.88 103 PHE A C 1
ATOM 840 O O . PHE A 1 103 ? 2.652 -6.264 -2.431 1.00 93.88 103 PHE A O 1
ATOM 847 N N . TYR A 1 104 ? 2.159 -4.457 -3.672 1.00 91.44 104 TYR A N 1
ATOM 848 C CA . TYR A 1 104 ? 2.504 -3.488 -2.640 1.00 91.44 104 TYR A CA 1
ATOM 849 C C . TYR A 1 104 ? 1.635 -3.668 -1.391 1.00 91.44 104 TYR A C 1
ATOM 851 O O . TYR A 1 104 ? 2.164 -3.637 -0.282 1.00 91.44 104 TYR A O 1
ATOM 859 N N . PHE A 1 105 ? 0.332 -3.928 -1.551 1.00 93.88 105 PHE A N 1
ATOM 860 C CA . PHE A 1 105 ? -0.560 -4.258 -0.436 1.00 93.88 105 PHE A CA 1
ATOM 861 C C . PHE A 1 105 ? -0.108 -5.517 0.311 1.00 93.88 105 PHE A C 1
ATOM 863 O O . PHE A 1 105 ? 0.030 -5.472 1.533 1.00 93.88 105 PHE A O 1
ATOM 870 N N . ILE A 1 106 ? 0.166 -6.612 -0.405 1.00 94.56 106 ILE A N 1
ATOM 871 C CA . ILE A 1 106 ? 0.580 -7.887 0.198 1.00 94.56 106 ILE A CA 1
ATOM 872 C C . ILE A 1 106 ? 1.881 -7.718 0.978 1.00 94.56 106 ILE A C 1
ATOM 874 O O . ILE A 1 106 ? 1.962 -8.152 2.126 1.00 94.56 106 ILE A O 1
ATOM 878 N N . VAL A 1 107 ? 2.888 -7.064 0.395 1.00 93.88 107 VAL A N 1
ATOM 879 C CA . VAL A 1 107 ? 4.169 -6.854 1.078 1.00 93.88 107 VAL A CA 1
ATOM 880 C C . VAL A 1 107 ? 4.003 -5.913 2.264 1.00 93.88 107 VAL A C 1
ATOM 882 O O . VAL A 1 107 ? 4.481 -6.216 3.352 1.00 93.88 107 VAL A O 1
ATOM 885 N N . TYR A 1 108 ? 3.301 -4.793 2.096 1.00 91.88 108 TYR A N 1
ATOM 886 C CA . TYR A 1 108 ? 3.105 -3.827 3.173 1.00 91.88 108 TYR A CA 1
ATOM 887 C C . TYR A 1 108 ? 2.348 -4.439 4.358 1.00 91.88 108 TYR A C 1
ATOM 889 O O . TYR A 1 108 ? 2.769 -4.300 5.512 1.00 91.88 108 TYR A O 1
ATOM 897 N N . PHE A 1 109 ? 1.247 -5.144 4.083 1.00 92.19 109 PHE A N 1
ATOM 898 C CA . PHE A 1 109 ? 0.441 -5.815 5.097 1.00 92.19 109 PHE A CA 1
ATOM 899 C C . PHE A 1 109 ? 1.193 -6.995 5.720 1.00 92.19 109 PHE A C 1
ATOM 901 O O . PHE A 1 109 ? 1.236 -7.112 6.942 1.00 92.19 109 PHE A O 1
ATOM 908 N N . GLY A 1 110 ? 1.851 -7.818 4.900 1.00 91.25 110 GLY A N 1
ATOM 909 C CA . GLY A 1 110 ? 2.659 -8.955 5.341 1.00 91.25 110 GLY A CA 1
ATOM 910 C C . GLY A 1 110 ? 3.819 -8.531 6.239 1.00 91.25 110 GLY A C 1
ATOM 911 O O . GLY A 1 110 ? 3.960 -9.059 7.340 1.00 91.25 110 GLY A O 1
ATOM 912 N N . SER A 1 111 ? 4.590 -7.516 5.836 1.00 90.00 111 SER A N 1
ATOM 913 C CA . SER A 1 111 ? 5.645 -6.927 6.666 1.00 90.00 111 SER A CA 1
ATOM 914 C C . SER A 1 111 ? 5.080 -6.327 7.951 1.00 90.00 111 SER A C 1
ATOM 916 O O . SER A 1 111 ? 5.666 -6.500 9.015 1.00 90.00 111 SER A O 1
ATOM 918 N N . SER A 1 112 ? 3.936 -5.642 7.888 1.00 88.69 112 SER A N 1
ATOM 919 C CA . SER A 1 112 ? 3.294 -5.075 9.081 1.00 88.69 112 SER A CA 1
ATOM 920 C C . SER A 1 112 ? 2.869 -6.161 10.069 1.00 88.69 112 SER A C 1
ATOM 922 O O . SER A 1 112 ? 3.109 -6.026 11.266 1.00 88.69 112 SER A O 1
ATOM 924 N N . LEU A 1 113 ? 2.289 -7.259 9.584 1.00 88.94 113 LEU A N 1
ATOM 925 C CA . LEU A 1 113 ? 1.885 -8.390 10.415 1.00 88.94 113 LEU A CA 1
ATOM 926 C C . LEU A 1 113 ? 3.113 -9.081 11.016 1.00 88.94 113 LEU A C 1
ATOM 928 O O . LEU A 1 113 ? 3.168 -9.261 12.232 1.00 88.94 113 LEU A O 1
ATOM 932 N N . LEU A 1 114 ? 4.129 -9.363 10.197 1.00 87.81 114 LEU A N 1
ATOM 933 C CA . LEU A 1 114 ? 5.392 -9.951 10.640 1.00 87.81 114 LEU A CA 1
ATOM 934 C C . LEU A 1 114 ? 6.041 -9.104 11.742 1.00 87.81 114 LEU A C 1
ATOM 936 O O . LEU A 1 114 ? 6.342 -9.612 12.818 1.00 87.81 114 LEU A O 1
ATOM 940 N N . TYR A 1 115 ? 6.209 -7.799 11.511 1.00 86.25 115 TYR A N 1
ATOM 941 C CA . TYR A 1 115 ? 6.874 -6.909 12.463 1.00 86.25 115 TYR A CA 1
ATOM 942 C C . TYR A 1 115 ? 6.034 -6.577 13.699 1.00 86.25 115 TYR A C 1
ATOM 944 O O . TYR A 1 115 ? 6.599 -6.209 14.731 1.00 86.25 115 TYR A O 1
ATOM 952 N N . SER A 1 116 ? 4.708 -6.738 13.637 1.00 80.81 116 SER A N 1
ATOM 953 C CA . SER A 1 116 ? 3.833 -6.516 14.795 1.00 80.81 116 SER A CA 1
ATOM 954 C C . SER A 1 116 ? 4.091 -7.522 15.919 1.00 80.81 116 SER A C 1
ATOM 956 O O . SER A 1 116 ? 3.960 -7.177 17.091 1.00 80.81 116 SER A O 1
ATOM 958 N N . MET A 1 117 ? 4.560 -8.727 15.575 1.00 83.50 117 MET A N 1
ATOM 959 C CA . MET A 1 117 ? 4.884 -9.787 16.536 1.00 83.50 117 MET A CA 1
ATOM 960 C C . MET A 1 117 ? 6.120 -9.476 17.393 1.00 83.50 117 MET A C 1
ATOM 962 O O . MET A 1 117 ? 6.300 -10.067 18.454 1.00 83.50 117 MET A O 1
ATOM 966 N N . PHE A 1 118 ? 6.968 -8.536 16.966 1.00 79.19 118 PHE A N 1
ATOM 967 C CA . PHE A 1 118 ? 8.235 -8.223 17.636 1.00 79.19 118 PHE A CA 1
ATOM 968 C C . PHE A 1 118 ? 8.132 -7.077 18.656 1.00 79.19 118 PHE A C 1
ATOM 970 O O . PHE A 1 118 ? 9.154 -6.670 19.207 1.00 79.19 118 PHE A O 1
ATOM 977 N N . TYR A 1 119 ? 6.930 -6.532 18.904 1.00 79.06 119 TYR A N 1
ATOM 978 C CA . TYR A 1 119 ? 6.691 -5.428 19.853 1.00 79.06 119 TYR A CA 1
ATOM 979 C C . TYR A 1 119 ? 7.671 -4.249 19.689 1.00 79.06 119 TYR A C 1
ATOM 981 O O . TYR A 1 119 ? 8.156 -3.658 20.658 1.00 79.06 119 TYR A O 1
ATOM 989 N N . LEU A 1 120 ? 7.994 -3.914 18.439 1.00 75.44 120 LEU A N 1
ATOM 990 C CA . LEU A 1 120 ? 8.961 -2.871 18.116 1.00 75.44 120 LEU A CA 1
ATOM 991 C C . LEU A 1 120 ? 8.403 -1.479 18.423 1.00 75.44 120 LEU A C 1
ATOM 993 O O . LEU A 1 120 ? 7.199 -1.230 18.354 1.00 75.44 120 LEU A O 1
ATOM 997 N N . ASN A 1 121 ? 9.302 -0.530 18.692 1.00 77.06 121 ASN A N 1
ATOM 998 C CA . ASN A 1 121 ? 8.928 0.880 18.738 1.00 77.06 121 ASN A CA 1
ATOM 999 C C . ASN A 1 121 ? 8.281 1.300 17.403 1.00 77.06 121 ASN A C 1
ATOM 1001 O O . ASN A 1 121 ? 8.749 0.895 16.339 1.00 77.06 121 ASN A O 1
ATOM 1005 N N . VAL A 1 122 ? 7.254 2.156 17.456 1.00 73.69 122 VAL A N 1
ATOM 1006 C CA . VAL A 1 122 ? 6.468 2.593 16.286 1.00 73.69 122 VAL A CA 1
ATOM 1007 C C . VAL A 1 122 ? 7.340 3.113 15.135 1.00 73.69 122 VAL A C 1
ATOM 1009 O O . VAL A 1 122 ? 7.026 2.857 13.973 1.00 73.69 122 VAL A O 1
ATOM 1012 N N . TRP A 1 123 ? 8.441 3.813 15.422 1.00 73.69 123 TRP A N 1
ATOM 1013 C CA . TRP A 1 123 ? 9.341 4.328 14.384 1.00 73.69 123 TRP A CA 1
ATOM 1014 C C . TRP A 1 123 ? 10.188 3.233 13.741 1.00 73.69 123 TRP A C 1
ATOM 1016 O O . TRP A 1 123 ? 10.329 3.214 12.522 1.00 73.69 123 TRP A O 1
ATOM 1026 N N . ILE A 1 124 ? 10.692 2.294 14.546 1.00 74.06 124 ILE A N 1
ATOM 1027 C CA . ILE A 1 124 ? 11.459 1.137 14.064 1.00 74.06 124 ILE A CA 1
ATOM 1028 C C . ILE A 1 124 ? 10.549 0.243 13.221 1.00 74.06 124 ILE A C 1
ATOM 1030 O O . ILE A 1 124 ? 10.908 -0.130 12.109 1.00 74.06 124 ILE A O 1
ATOM 1034 N N . PHE A 1 125 ? 9.338 -0.021 13.713 1.00 78.94 125 PHE A N 1
ATOM 1035 C CA . PHE A 1 125 ? 8.303 -0.752 12.993 1.00 78.94 125 PHE A CA 1
ATOM 1036 C C . PHE A 1 125 ? 8.027 -0.122 11.621 1.00 78.94 125 PHE A C 1
ATOM 1038 O O . PHE A 1 125 ? 8.165 -0.784 10.594 1.00 78.94 125 PHE A O 1
ATOM 1045 N N . LYS A 1 126 ? 7.713 1.181 11.582 1.00 80.31 126 LYS A N 1
ATOM 1046 C CA . LYS A 1 126 ? 7.445 1.897 10.324 1.00 80.31 126 LYS A CA 1
ATOM 1047 C C . LYS A 1 126 ? 8.656 1.899 9.391 1.00 80.31 126 LYS A C 1
ATOM 1049 O O . LYS A 1 126 ? 8.480 1.714 8.190 1.00 80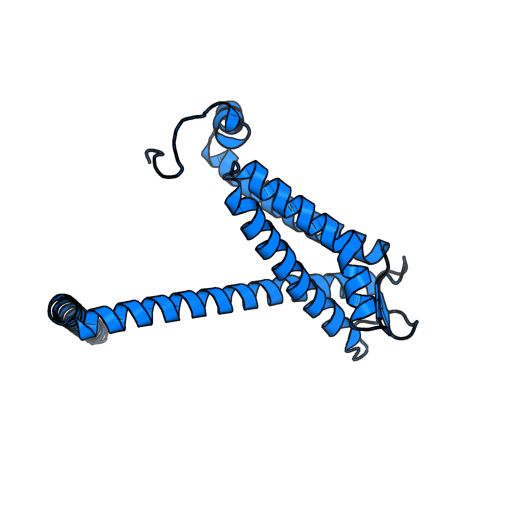.31 126 LYS A O 1
ATOM 1054 N N . GLY A 1 127 ? 9.861 2.086 9.929 1.00 80.94 127 GLY A N 1
ATOM 1055 C CA . GLY A 1 127 ? 11.105 2.075 9.162 1.00 80.94 127 GLY A CA 1
ATOM 1056 C C . GLY A 1 127 ? 11.376 0.724 8.500 1.00 80.94 127 GLY A C 1
ATOM 1057 O O . GLY A 1 127 ? 11.679 0.680 7.311 1.00 80.94 127 GLY A O 1
ATOM 1058 N N . LEU A 1 128 ? 11.194 -0.379 9.230 1.00 84.19 128 LEU A N 1
ATOM 1059 C CA . LEU A 1 128 ? 11.382 -1.735 8.703 1.00 84.19 128 LEU A CA 1
ATOM 1060 C C . LEU A 1 128 ? 10.309 -2.123 7.683 1.00 84.19 128 LEU A C 1
ATOM 1062 O O . LEU A 1 128 ? 10.643 -2.658 6.624 1.00 84.19 128 LEU A O 1
ATOM 1066 N N . VAL A 1 129 ? 9.034 -1.813 7.948 1.00 87.44 129 VAL A N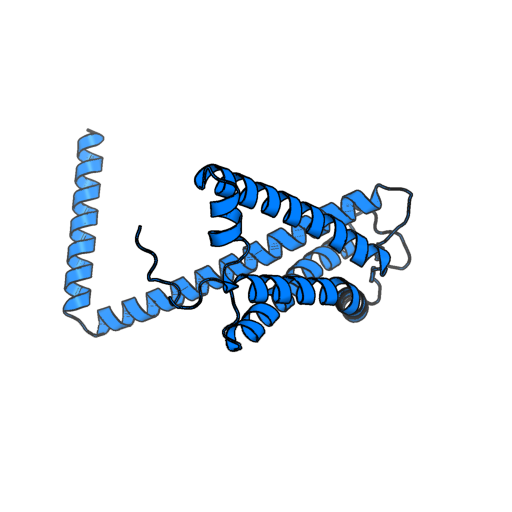 1
ATOM 1067 C CA . VAL A 1 129 ? 7.946 -2.024 6.974 1.00 87.44 129 VAL A CA 1
ATOM 1068 C C . VAL A 1 129 ? 8.228 -1.244 5.691 1.00 87.44 129 VAL A C 1
ATOM 1070 O O . VAL A 1 129 ? 8.100 -1.789 4.594 1.00 87.44 129 VAL A O 1
ATOM 1073 N N . PHE A 1 130 ? 8.665 0.012 5.809 1.00 85.25 130 PHE A N 1
ATOM 1074 C CA . PHE A 1 130 ? 9.036 0.830 4.659 1.00 85.25 130 PHE A CA 1
ATOM 1075 C C . PHE A 1 130 ? 10.215 0.222 3.891 1.00 85.25 130 PHE A C 1
ATOM 1077 O O . PHE A 1 130 ? 10.104 0.006 2.686 1.00 85.25 130 PHE A O 1
ATOM 1084 N N . LEU A 1 131 ? 11.312 -0.106 4.577 1.00 86.44 131 LEU A N 1
ATOM 1085 C CA . LEU A 1 131 ? 12.516 -0.665 3.962 1.00 86.44 131 LEU A CA 1
ATOM 1086 C C . LEU A 1 131 ? 12.224 -1.979 3.228 1.00 86.44 131 LEU A C 1
ATOM 1088 O O . LEU A 1 131 ? 12.585 -2.125 2.062 1.00 86.44 131 LEU A O 1
ATOM 1092 N N . THR A 1 132 ? 11.524 -2.911 3.876 1.00 88.75 132 THR A N 1
ATOM 1093 C CA . THR A 1 132 ? 11.159 -4.198 3.262 1.00 88.75 132 THR A CA 1
ATOM 1094 C C . THR A 1 132 ? 10.242 -4.031 2.062 1.00 88.75 132 THR A C 1
ATOM 1096 O O . THR A 1 132 ? 10.506 -4.624 1.019 1.00 88.75 132 THR A O 1
ATOM 1099 N N . SER A 1 133 ? 9.224 -3.171 2.163 1.00 86.19 133 SER A N 1
ATOM 1100 C CA . SER A 1 133 ? 8.327 -2.877 1.038 1.00 86.19 133 SER A CA 1
ATOM 1101 C C . SER A 1 133 ? 9.094 -2.320 -0.161 1.00 86.19 133 SER A C 1
ATOM 1103 O O . SER A 1 133 ? 8.829 -2.685 -1.302 1.00 86.19 133 SER A O 1
ATOM 1105 N N . LYS A 1 134 ? 10.087 -1.461 0.086 1.00 84.44 134 LYS A N 1
ATOM 1106 C CA . LYS A 1 134 ? 10.915 -0.846 -0.957 1.00 84.44 134 LYS A CA 1
ATOM 1107 C C . LYS A 1 134 ? 11.856 -1.851 -1.612 1.00 84.44 134 LYS A C 1
ATOM 1109 O O . LYS A 1 134 ? 11.900 -1.921 -2.836 1.00 84.44 134 LYS A O 1
ATOM 1114 N N . LEU A 1 135 ? 12.544 -2.669 -0.820 1.00 87.25 135 LEU A N 1
ATOM 1115 C CA . LEU A 1 135 ? 13.404 -3.734 -1.339 1.00 87.25 135 LEU A CA 1
ATOM 1116 C C . LEU A 1 135 ? 12.601 -4.745 -2.170 1.00 87.25 135 LEU A C 1
ATOM 1118 O O . LEU A 1 135 ? 13.026 -5.119 -3.261 1.00 87.25 135 LEU A O 1
ATOM 1122 N N . ALA A 1 136 ? 11.409 -5.125 -1.711 1.00 87.62 136 ALA A N 1
ATOM 1123 C CA . ALA A 1 136 ? 10.534 -6.030 -2.447 1.00 87.62 136 ALA A CA 1
ATOM 1124 C C . ALA A 1 136 ? 10.101 -5.445 -3.805 1.00 87.62 136 ALA A C 1
ATOM 1126 O O . ALA A 1 136 ? 10.106 -6.157 -4.806 1.00 87.62 136 ALA A O 1
ATOM 1127 N N . VAL A 1 137 ? 9.800 -4.144 -3.873 1.00 86.19 137 VAL A N 1
ATOM 1128 C CA . VAL A 1 137 ? 9.483 -3.459 -5.141 1.00 86.19 137 VAL A CA 1
ATOM 1129 C C . VAL A 1 137 ? 10.677 -3.430 -6.104 1.00 86.19 137 VAL A C 1
ATOM 1131 O O . VAL A 1 137 ? 10.477 -3.529 -7.308 1.00 86.19 137 VAL A O 1
ATOM 1134 N N . ILE A 1 138 ? 11.918 -3.331 -5.621 1.00 84.00 138 ILE A N 1
ATOM 1135 C CA . ILE A 1 138 ? 13.100 -3.340 -6.504 1.00 84.00 138 ILE A CA 1
ATOM 1136 C C . ILE A 1 138 ? 13.384 -4.747 -7.035 1.00 84.00 138 ILE A C 1
ATOM 1138 O O . ILE A 1 138 ? 13.641 -4.922 -8.224 1.00 84.00 138 ILE A O 1
ATOM 1142 N N . PHE A 1 139 ? 13.384 -5.743 -6.147 1.00 85.12 139 PHE A N 1
ATOM 1143 C CA . PHE A 1 139 ? 13.928 -7.065 -6.460 1.00 85.12 139 PHE A CA 1
ATOM 1144 C C . PHE A 1 139 ? 12.864 -8.089 -6.849 1.00 85.12 139 PHE A C 1
ATOM 1146 O O . PHE A 1 139 ? 13.075 -8.864 -7.778 1.00 85.12 139 PHE A O 1
ATOM 1153 N N . ILE A 1 140 ? 11.729 -8.104 -6.151 1.00 88.94 140 ILE A N 1
ATOM 1154 C CA . ILE A 1 140 ? 10.713 -9.155 -6.295 1.00 88.94 140 ILE A CA 1
ATOM 1155 C C . ILE A 1 140 ? 9.675 -8.752 -7.342 1.00 88.94 140 ILE A C 1
ATOM 1157 O O . ILE A 1 140 ? 9.248 -9.587 -8.130 1.00 88.94 140 ILE A O 1
ATOM 1161 N N . TYR A 1 141 ? 9.290 -7.476 -7.391 1.00 88.19 141 TYR A N 1
ATOM 1162 C CA . TYR A 1 141 ? 8.232 -7.021 -8.292 1.00 88.19 141 TYR A CA 1
ATOM 1163 C C . TYR A 1 141 ? 8.539 -7.235 -9.789 1.00 88.19 141 TYR A C 1
ATOM 1165 O O . TYR A 1 141 ? 7.685 -7.808 -10.464 1.00 88.19 141 TYR A O 1
ATOM 1173 N N . PRO A 1 142 ? 9.724 -6.880 -10.336 1.00 85.81 142 PRO A N 1
ATOM 1174 C CA . PRO A 1 142 ? 10.025 -7.149 -11.747 1.00 85.81 142 PRO A CA 1
ATOM 1175 C C . PRO A 1 142 ? 9.975 -8.640 -12.082 1.00 85.81 142 PRO A C 1
ATOM 1177 O O . PRO A 1 142 ? 9.454 -9.032 -13.123 1.00 85.81 142 PRO A O 1
ATOM 1180 N N . TRP A 1 143 ? 10.477 -9.471 -11.165 1.00 88.50 143 TRP A N 1
ATOM 1181 C CA . TRP A 1 143 ? 10.443 -10.922 -11.299 1.00 88.50 143 TRP A CA 1
ATOM 1182 C C . TRP A 1 143 ? 9.006 -11.461 -11.284 1.00 88.50 143 TRP A C 1
ATOM 1184 O O . TRP A 1 143 ? 8.649 -12.289 -12.120 1.00 88.50 143 TRP A O 1
ATOM 1194 N N . LEU A 1 144 ? 8.159 -10.946 -10.390 1.00 90.44 144 LEU A N 1
ATOM 1195 C CA . LEU A 1 144 ? 6.748 -11.315 -10.306 1.00 90.44 144 LEU A CA 1
ATOM 1196 C C . LEU A 1 144 ? 5.992 -10.958 -11.590 1.00 90.44 144 LEU A C 1
ATOM 1198 O O . LEU A 1 144 ? 5.252 -11.792 -12.104 1.00 90.44 144 LEU A O 1
ATOM 1202 N N . VAL A 1 145 ? 6.188 -9.746 -12.121 1.00 87.56 145 VAL A N 1
ATOM 1203 C CA . VAL A 1 145 ? 5.527 -9.312 -13.363 1.00 87.56 145 VAL A CA 1
ATOM 1204 C C . VAL A 1 145 ? 5.946 -10.193 -14.532 1.00 87.56 145 VAL A C 1
ATOM 1206 O O . VAL A 1 145 ? 5.073 -10.672 -15.245 1.00 87.56 145 VAL A O 1
ATOM 1209 N N . HIS A 1 146 ? 7.241 -10.478 -14.679 1.00 86.00 146 HIS A N 1
ATOM 1210 C CA . HIS A 1 146 ? 7.729 -11.365 -15.736 1.00 86.00 146 HIS A CA 1
ATOM 1211 C C . HIS A 1 146 ? 7.183 -12.797 -15.604 1.00 86.00 146 HIS A C 1
ATOM 1213 O O . HIS A 1 146 ? 6.919 -13.460 -16.600 1.00 86.00 146 HIS A O 1
ATOM 1219 N N . THR A 1 147 ? 6.970 -13.273 -14.374 1.00 89.25 147 THR A N 1
ATOM 1220 C CA . THR A 1 147 ? 6.414 -14.612 -14.120 1.00 89.25 147 THR A CA 1
ATOM 1221 C C . THR A 1 147 ? 4.914 -14.686 -14.430 1.00 89.25 147 THR A C 1
ATOM 1223 O O . THR A 1 147 ? 4.448 -15.685 -14.969 1.00 89.25 147 THR A O 1
ATOM 1226 N N . LEU A 1 148 ? 4.145 -13.646 -14.086 1.00 89.94 148 LEU A N 1
ATOM 1227 C CA . LEU A 1 148 ? 2.694 -13.598 -14.318 1.00 89.94 148 LEU A CA 1
ATOM 1228 C C . LEU A 1 148 ? 2.333 -13.216 -15.759 1.00 89.94 148 LEU A C 1
ATOM 1230 O O . LEU A 1 148 ? 1.308 -13.656 -16.275 1.00 89.94 148 LEU A O 1
ATOM 1234 N N . PHE A 1 149 ? 3.165 -12.394 -16.396 1.00 90.00 149 PHE A N 1
ATOM 1235 C CA . PHE A 1 149 ? 2.970 -11.871 -17.742 1.00 90.00 149 PHE A CA 1
ATOM 1236 C C . PHE A 1 149 ? 4.308 -11.926 -18.497 1.00 90.00 149 PHE A C 1
ATOM 1238 O O . PHE A 1 149 ? 5.027 -10.926 -18.531 1.00 90.00 149 PHE A O 1
ATOM 1245 N N . PRO A 1 150 ? 4.658 -13.073 -19.106 1.00 85.94 150 PRO A N 1
ATOM 1246 C CA . PRO A 1 150 ? 5.945 -13.268 -19.785 1.00 85.94 150 PRO A CA 1
ATOM 1247 C C . PRO A 1 150 ? 6.223 -12.230 -20.875 1.00 85.94 150 PRO A C 1
ATOM 1249 O O . PRO A 1 150 ? 7.363 -11.818 -21.081 1.00 85.94 150 PRO A O 1
ATOM 1252 N N . ASP A 1 151 ? 5.155 -11.762 -21.514 1.00 85.00 151 ASP A N 1
ATOM 1253 C CA . ASP A 1 151 ? 5.179 -10.781 -22.595 1.00 85.00 151 ASP A CA 1
ATOM 1254 C C . ASP A 1 151 ? 5.460 -9.353 -22.099 1.00 85.00 151 ASP A C 1
ATOM 1256 O O . ASP A 1 151 ? 5.734 -8.451 -22.893 1.00 85.00 151 ASP A O 1
ATOM 1260 N N . ILE A 1 152 ? 5.384 -9.124 -20.784 1.00 85.31 152 ILE A N 1
ATOM 1261 C CA . ILE A 1 152 ? 5.598 -7.831 -20.140 1.00 85.31 152 ILE A CA 1
ATOM 1262 C C . ILE A 1 152 ? 6.953 -7.836 -19.439 1.00 85.31 152 ILE A C 1
ATOM 1264 O O . ILE A 1 152 ? 7.235 -8.656 -18.566 1.00 85.31 152 ILE A O 1
ATOM 1268 N N . THR A 1 153 ? 7.787 -6.855 -19.770 1.00 83.44 153 THR A N 1
ATOM 1269 C CA . THR A 1 153 ? 9.092 -6.679 -19.131 1.00 83.44 153 THR A CA 1
ATOM 1270 C C . THR A 1 153 ? 9.144 -5.350 -18.393 1.00 83.44 153 THR A C 1
ATOM 1272 O O . THR A 1 153 ? 8.959 -4.282 -18.976 1.00 83.44 153 THR A O 1
ATOM 1275 N N . VAL A 1 154 ? 9.439 -5.417 -17.095 1.00 80.19 154 VAL A N 1
ATOM 1276 C CA . VAL A 1 154 ? 9.733 -4.255 -16.252 1.00 80.19 154 VAL A CA 1
ATOM 1277 C C . VAL A 1 154 ? 11.233 -4.238 -16.003 1.00 80.19 154 VAL A C 1
ATOM 1279 O O . VAL A 1 154 ? 11.775 -5.168 -15.403 1.00 80.19 154 VAL A O 1
ATOM 1282 N N . THR A 1 155 ? 11.928 -3.200 -16.463 1.00 80.69 155 THR A N 1
ATOM 1283 C CA . THR A 1 155 ? 13.370 -3.093 -16.211 1.00 80.69 155 THR A CA 1
ATOM 1284 C C . THR A 1 155 ? 13.632 -2.716 -14.751 1.00 80.69 155 THR A C 1
ATOM 1286 O O . THR A 1 155 ? 12.784 -2.136 -14.067 1.00 80.69 155 THR A O 1
ATOM 1289 N N . ARG A 1 156 ? 14.838 -3.009 -14.245 1.00 74.75 156 ARG A N 1
ATOM 1290 C CA . ARG A 1 156 ? 15.250 -2.582 -12.892 1.00 74.75 156 ARG A CA 1
ATOM 1291 C C . ARG A 1 156 ? 15.184 -1.061 -12.724 1.00 74.75 156 ARG A C 1
ATOM 1293 O O . ARG A 1 156 ? 14.830 -0.577 -11.654 1.00 74.75 156 ARG A O 1
ATOM 1300 N N . GLU A 1 157 ? 15.481 -0.316 -13.785 1.00 77.50 157 GLU A N 1
ATOM 1301 C CA . GLU A 1 157 ? 15.373 1.144 -13.812 1.00 77.50 157 GLU A CA 1
ATOM 1302 C C . GLU A 1 157 ? 13.914 1.619 -13.705 1.00 77.50 157 GLU A C 1
ATOM 1304 O O . GLU A 1 157 ? 13.644 2.614 -13.032 1.00 77.50 157 GLU A O 1
ATOM 1309 N N . GLY A 1 158 ? 12.959 0.862 -14.260 1.00 71.44 158 GLY A N 1
ATOM 1310 C CA . GLY A 1 158 ? 11.518 1.078 -14.072 1.00 71.44 158 GLY A CA 1
ATOM 1311 C C . GLY A 1 158 ? 11.035 0.868 -12.652 1.00 71.44 158 GLY A C 1
ATOM 1312 O O . GLY A 1 158 ? 10.293 1.683 -12.102 1.00 71.44 158 GLY A O 1
ATOM 1313 N N . ALA A 1 159 ? 11.510 -0.197 -12.012 1.00 72.56 159 ALA A N 1
ATOM 1314 C CA . ALA A 1 159 ? 11.237 -0.431 -10.599 1.00 72.56 159 ALA A CA 1
ATOM 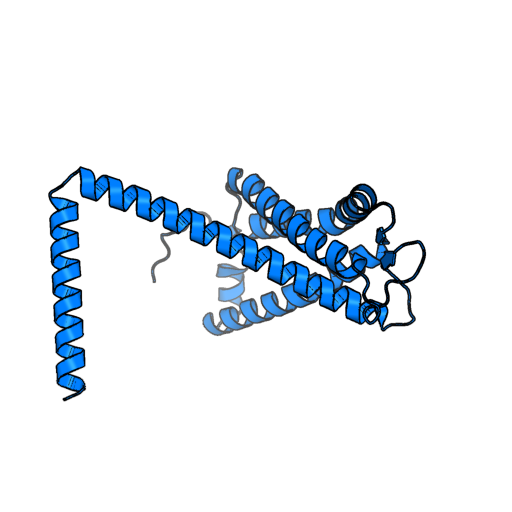1315 C C . ALA A 1 159 ? 11.833 0.676 -9.710 1.00 72.56 159 ALA A C 1
ATOM 1317 O O . ALA A 1 159 ? 11.194 1.124 -8.755 1.00 72.56 159 ALA A O 1
ATOM 1318 N N . LEU A 1 160 ? 13.033 1.163 -10.044 1.00 77.62 160 LEU A N 1
ATOM 1319 C CA . LEU A 1 160 ? 13.679 2.273 -9.341 1.00 77.62 160 LEU A CA 1
ATOM 1320 C C . LEU A 1 160 ? 12.943 3.603 -9.537 1.00 77.62 160 LEU A C 1
ATOM 1322 O O . LEU A 1 160 ? 12.764 4.334 -8.564 1.00 77.62 160 LEU A O 1
ATOM 1326 N N . THR A 1 161 ? 12.471 3.920 -10.743 1.00 75.75 161 THR A N 1
ATOM 1327 C CA . THR A 1 161 ? 11.682 5.142 -10.994 1.00 75.75 161 THR A CA 1
ATOM 1328 C C . THR A 1 161 ? 10.340 5.106 -10.267 1.00 75.75 161 THR A C 1
ATOM 1330 O O . THR A 1 161 ? 9.992 6.090 -9.604 1.00 75.75 161 THR A O 1
ATOM 1333 N N . LEU A 1 162 ? 9.639 3.961 -10.289 1.00 71.75 162 LEU A N 1
ATOM 1334 C CA . LEU A 1 162 ? 8.452 3.719 -9.454 1.00 71.75 162 LEU A CA 1
ATOM 1335 C C . LEU A 1 162 ? 8.755 4.009 -7.979 1.00 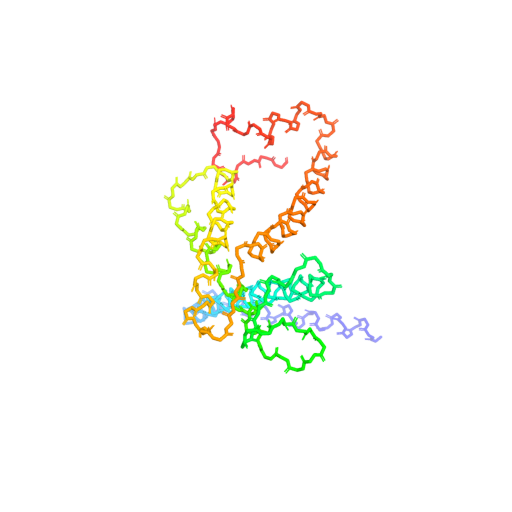71.75 162 LEU A C 1
ATOM 1337 O O . LEU A 1 162 ? 8.021 4.724 -7.293 1.00 71.75 162 LEU A O 1
ATOM 1341 N N . LEU A 1 163 ? 9.882 3.500 -7.491 1.00 76.38 163 LEU A N 1
ATOM 1342 C CA . LEU A 1 163 ? 10.283 3.663 -6.105 1.00 76.38 163 LEU A CA 1
ATOM 1343 C C . LEU A 1 163 ? 10.637 5.106 -5.739 1.00 76.38 163 LEU A C 1
ATOM 1345 O O . LEU A 1 163 ? 10.210 5.565 -4.674 1.00 76.38 163 LEU A O 1
ATOM 1349 N N . ILE A 1 164 ? 11.411 5.808 -6.569 1.00 77.88 164 ILE A N 1
ATOM 1350 C CA . ILE A 1 164 ? 11.899 7.167 -6.294 1.00 77.88 164 ILE A CA 1
ATOM 1351 C C . ILE A 1 164 ? 10.726 8.136 -6.189 1.00 77.88 164 ILE A C 1
ATOM 13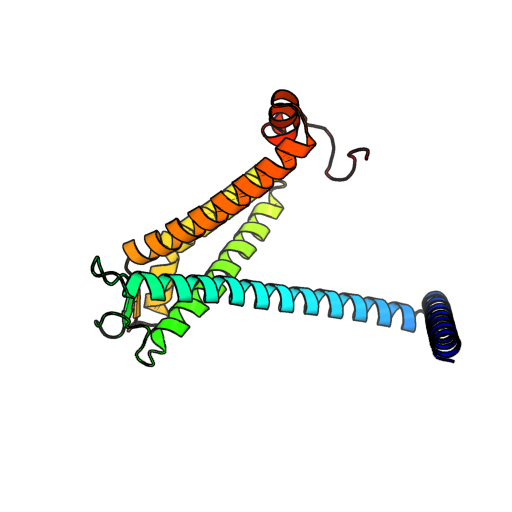53 O O . ILE A 1 164 ? 10.638 8.864 -5.200 1.00 77.88 164 ILE A O 1
ATOM 1357 N N . LEU A 1 165 ? 9.783 8.108 -7.136 1.00 69.19 165 LEU A N 1
ATOM 1358 C CA . LEU A 1 165 ? 8.650 9.034 -7.114 1.00 69.19 165 LEU A CA 1
ATOM 1359 C C . LEU A 1 165 ? 7.724 8.767 -5.919 1.00 69.19 165 LEU A C 1
ATOM 1361 O O . LEU A 1 165 ? 7.320 9.698 -5.225 1.00 69.19 165 LEU A O 1
ATOM 1365 N N . ILE A 1 166 ? 7.442 7.495 -5.617 1.00 70.19 166 ILE A N 1
ATOM 1366 C CA . ILE A 1 166 ? 6.632 7.123 -4.445 1.00 70.19 166 ILE A CA 1
ATOM 1367 C C . ILE A 1 166 ? 7.328 7.563 -3.161 1.00 70.19 166 ILE A C 1
ATOM 1369 O O . ILE A 1 166 ? 6.683 8.040 -2.230 1.00 70.19 166 ILE A O 1
ATOM 1373 N N . THR A 1 167 ? 8.650 7.421 -3.103 1.00 73.12 167 THR A N 1
ATOM 1374 C CA . THR A 1 167 ? 9.443 7.870 -1.956 1.00 73.12 167 THR A CA 1
ATOM 1375 C C . THR A 1 167 ? 9.420 9.389 -1.835 1.00 73.12 167 THR A C 1
ATOM 1377 O O . THR A 1 167 ? 9.210 9.878 -0.734 1.00 73.12 167 THR A O 1
ATOM 1380 N N . LEU A 1 168 ? 9.525 10.139 -2.933 1.00 75.56 168 LEU A N 1
ATOM 1381 C CA . LEU A 1 168 ? 9.391 11.600 -2.943 1.00 75.56 168 LEU A CA 1
ATOM 1382 C C . LEU A 1 168 ? 8.017 12.057 -2.448 1.00 75.56 168 LEU A C 1
ATOM 1384 O O . LEU A 1 168 ? 7.941 12.926 -1.581 1.00 75.56 168 LEU A O 1
ATOM 1388 N N . ILE A 1 169 ? 6.934 11.445 -2.938 1.00 73.06 169 ILE A N 1
ATOM 1389 C CA . ILE A 1 169 ? 5.568 11.760 -2.495 1.00 73.06 169 ILE A CA 1
ATOM 1390 C C . ILE A 1 169 ? 5.415 11.453 -0.999 1.00 73.06 169 ILE A C 1
ATOM 1392 O O . ILE A 1 169 ? 4.906 12.288 -0.250 1.00 73.06 169 ILE A O 1
ATOM 1396 N N . MET A 1 170 ? 5.902 10.296 -0.539 1.00 68.56 170 MET A N 1
ATOM 1397 C CA . MET A 1 170 ? 5.860 9.930 0.880 1.00 68.56 170 MET A CA 1
ATOM 1398 C C . MET A 1 170 ? 6.703 10.863 1.750 1.00 68.56 170 MET A C 1
ATOM 1400 O O . MET A 1 170 ? 6.232 11.283 2.803 1.00 68.56 170 MET A O 1
ATOM 1404 N N . VAL A 1 171 ? 7.920 11.208 1.327 1.00 73.50 171 VAL A N 1
ATOM 1405 C CA . VAL A 1 171 ? 8.807 12.132 2.046 1.00 73.50 171 VAL A CA 1
ATOM 1406 C C . VAL A 1 171 ? 8.167 13.510 2.126 1.00 73.50 171 VAL A C 1
ATOM 1408 O O . VAL A 1 171 ? 8.136 14.086 3.205 1.00 73.50 171 VAL A O 1
ATOM 1411 N N . ASN A 1 172 ? 7.571 14.010 1.044 1.00 72.38 172 ASN A N 1
ATOM 1412 C CA . ASN A 1 172 ? 6.882 15.299 1.051 1.00 72.38 172 ASN A CA 1
ATOM 1413 C C . ASN A 1 172 ? 5.682 15.300 2.021 1.00 72.38 172 ASN A C 1
ATOM 1415 O O . ASN A 1 172 ? 5.513 16.216 2.826 1.00 72.38 172 ASN A O 1
ATOM 1419 N N . GLN A 1 173 ? 4.884 14.226 2.030 1.00 70.94 173 GLN A N 1
ATOM 1420 C CA . GLN A 1 173 ? 3.801 14.065 3.008 1.00 70.94 173 GLN A CA 1
ATOM 1421 C C . GLN A 1 173 ? 4.317 13.952 4.448 1.00 70.94 173 GLN A C 1
ATOM 1423 O O . GLN A 1 173 ? 3.691 14.483 5.368 1.00 70.94 173 GLN A O 1
ATOM 1428 N N . LEU A 1 174 ? 5.447 13.272 4.652 1.00 72.81 174 LEU A N 1
ATOM 1429 C CA . LEU A 1 174 ? 6.071 13.115 5.960 1.00 72.81 174 LEU A CA 1
ATOM 1430 C C . LEU A 1 174 ? 6.614 14.453 6.458 1.00 72.81 174 LEU A C 1
ATOM 1432 O O . LEU A 1 174 ? 6.258 14.850 7.559 1.00 72.81 174 LEU A O 1
ATOM 1436 N N . ILE A 1 175 ? 7.345 15.202 5.629 1.00 71.69 175 ILE A N 1
ATOM 1437 C CA . ILE A 1 175 ? 7.811 16.562 5.931 1.00 71.69 175 ILE A CA 1
ATOM 1438 C C . ILE A 1 175 ? 6.628 17.453 6.301 1.00 71.69 175 ILE A C 1
ATOM 1440 O O . ILE A 1 175 ? 6.673 18.119 7.328 1.00 71.69 175 ILE A O 1
ATOM 1444 N N . ARG A 1 176 ? 5.531 17.420 5.534 1.00 72.50 176 ARG A N 1
ATOM 1445 C CA . ARG A 1 176 ? 4.332 18.215 5.837 1.00 72.50 176 ARG A CA 1
ATOM 1446 C C . ARG A 1 176 ? 3.717 17.851 7.192 1.00 72.50 176 ARG A C 1
ATOM 1448 O O . ARG A 1 176 ? 3.349 18.741 7.955 1.00 72.50 176 ARG A O 1
ATOM 1455 N N . ARG A 1 177 ? 3.613 16.557 7.512 1.00 74.31 177 ARG A N 1
ATOM 1456 C CA . ARG A 1 177 ? 3.110 16.082 8.816 1.00 74.31 177 ARG A CA 1
ATOM 1457 C C . ARG A 1 177 ? 4.051 16.431 9.966 1.00 74.31 177 ARG A C 1
ATOM 1459 O O . ARG A 1 177 ? 3.592 16.752 11.059 1.00 74.31 177 ARG A O 1
ATOM 1466 N N . GLU A 1 178 ? 5.353 16.336 9.738 1.00 68.81 178 GLU A N 1
ATOM 1467 C CA . GLU A 1 178 ? 6.380 16.677 10.715 1.00 68.81 178 GLU A CA 1
ATOM 1468 C C . GLU A 1 178 ? 6.394 18.188 10.983 1.00 68.81 178 GLU A C 1
ATOM 1470 O O . GLU A 1 178 ? 6.368 18.591 12.141 1.00 68.81 178 GLU A O 1
ATOM 1475 N N . TYR A 1 179 ? 6.278 19.012 9.940 1.00 75.19 179 TYR A N 1
ATOM 1476 C CA . TYR A 1 179 ? 6.152 20.467 10.035 1.00 75.19 179 TYR A CA 1
ATOM 1477 C C . TYR A 1 179 ? 4.917 20.890 10.845 1.00 75.19 179 TYR A C 1
ATOM 1479 O O . TYR A 1 179 ? 5.035 21.636 11.812 1.00 75.19 179 TYR A O 1
ATOM 1487 N N . GLN A 1 180 ? 3.744 20.322 10.550 1.00 72.38 180 GLN A N 1
ATOM 1488 C CA . GLN A 1 180 ? 2.511 20.618 11.295 1.00 72.38 180 GLN A CA 1
ATOM 1489 C C . GLN A 1 180 ? 2.584 20.245 12.779 1.00 72.38 180 GLN A C 1
ATOM 1491 O O . GLN A 1 180 ? 1.926 20.859 13.615 1.00 72.38 180 GLN A O 1
ATOM 1496 N N . ALA A 1 181 ? 3.325 19.198 13.131 1.00 68.38 181 ALA A N 1
ATOM 1497 C CA . ALA A 1 181 ? 3.477 18.803 14.525 1.00 68.38 181 ALA A CA 1
ATOM 1498 C C . ALA A 1 181 ? 4.667 19.494 15.211 1.00 68.38 181 ALA A C 1
ATOM 1500 O O . ALA A 1 181 ? 4.653 19.612 16.437 1.00 68.38 181 ALA A O 1
ATOM 1501 N N . TYR A 1 182 ? 5.631 20.017 14.449 1.00 68.88 182 TYR A N 1
ATOM 1502 C CA . TYR A 1 182 ? 6.625 20.978 14.923 1.00 68.88 182 TYR A CA 1
ATOM 1503 C C . TYR A 1 182 ? 5.954 22.287 15.351 1.00 68.88 182 TYR A C 1
ATOM 1505 O O . TYR A 1 182 ? 6.178 22.735 16.476 1.00 68.88 182 TYR A O 1
ATOM 1513 N N . GLU A 1 183 ? 5.045 22.828 14.533 1.00 74.38 183 GLU A N 1
ATOM 1514 C CA . GLU A 1 183 ? 4.259 24.027 14.871 1.00 74.38 183 GLU A CA 1
ATOM 1515 C C . GLU A 1 183 ? 3.496 23.870 16.196 1.00 74.38 183 GLU A C 1
ATOM 1517 O O . GLU A 1 183 ? 3.487 24.782 17.017 1.00 74.38 183 GLU A O 1
ATOM 1522 N N . ARG A 1 184 ? 2.934 22.683 16.467 1.00 72.94 184 ARG A N 1
ATOM 1523 C CA . ARG A 1 184 ? 2.229 22.396 17.734 1.00 72.94 184 ARG A CA 1
ATOM 1524 C C . ARG A 1 184 ? 3.139 22.355 18.963 1.00 72.94 184 ARG A C 1
ATOM 1526 O O . ARG A 1 184 ? 2.652 22.537 20.072 1.00 72.94 184 ARG A O 1
ATOM 1533 N N . HIS A 1 185 ? 4.427 22.056 18.794 1.00 68.06 185 HIS A N 1
ATOM 1534 C CA . HIS A 1 185 ? 5.361 21.919 19.917 1.00 68.06 185 HIS A CA 1
ATOM 1535 C C . HIS A 1 185 ? 6.042 23.237 20.293 1.00 68.06 185 HIS A C 1
ATOM 1537 O O . HIS A 1 185 ? 6.595 23.319 21.392 1.00 68.06 185 HIS A O 1
ATOM 1543 N N . GLY A 1 186 ? 6.037 24.242 19.407 1.00 63.19 186 GLY A N 1
ATOM 1544 C CA . GLY A 1 186 ? 6.530 25.607 19.650 1.00 63.19 186 GLY A CA 1
ATOM 1545 C C . GLY A 1 186 ? 8.030 25.747 19.960 1.00 63.19 186 GLY A C 1
ATOM 1546 O O . GLY A 1 186 ? 8.569 26.845 19.895 1.00 63.19 186 GLY A O 1
ATOM 1547 N N . SER A 1 187 ? 8.729 24.652 20.279 1.00 75.75 187 SER A N 1
ATOM 1548 C CA . SER A 1 187 ? 10.142 24.614 20.654 1.00 75.75 187 SER A CA 1
ATOM 1549 C C . SER A 1 187 ? 10.866 23.453 19.950 1.00 75.75 187 SER A C 1
ATOM 1551 O O . SER A 1 187 ? 10.440 22.298 20.089 1.00 75.75 187 SER A O 1
ATOM 1553 N N . PRO A 1 188 ? 11.995 23.720 19.258 1.00 73.44 188 PRO A N 1
ATOM 1554 C CA . PRO A 1 188 ? 12.773 22.699 18.556 1.00 73.44 188 PRO A CA 1
ATOM 1555 C C . PRO A 1 188 ? 13.302 21.598 19.478 1.00 73.44 188 PRO A C 1
ATOM 1557 O O . PRO A 1 188 ? 13.282 20.423 19.120 1.00 73.44 188 PRO A O 1
ATOM 1560 N N . LEU A 1 189 ? 13.734 21.958 20.690 1.00 68.69 189 LEU A N 1
ATOM 1561 C CA . LEU A 1 189 ? 14.275 21.005 21.663 1.00 68.69 189 LEU A CA 1
ATOM 1562 C C . LEU A 1 189 ? 13.197 20.055 22.191 1.00 68.69 189 LEU A C 1
ATOM 1564 O O . LEU A 1 189 ? 13.420 18.846 22.247 1.00 68.69 189 LEU A O 1
ATOM 1568 N N . ASN A 1 190 ? 12.009 20.576 22.515 1.00 67.12 190 ASN A N 1
ATOM 1569 C CA . ASN A 1 190 ? 10.883 19.745 22.949 1.00 67.12 190 ASN A CA 1
ATOM 1570 C C . ASN A 1 190 ? 10.408 18.808 21.838 1.00 67.12 190 ASN A C 1
ATOM 1572 O O . ASN A 1 190 ? 10.069 17.660 22.113 1.00 67.12 190 ASN A O 1
ATOM 1576 N N . TYR A 1 191 ? 10.414 19.277 20.594 1.00 66.50 191 TYR A N 1
ATOM 1577 C CA . TYR A 1 191 ? 10.086 18.463 19.433 1.00 66.50 191 TYR A CA 1
ATOM 1578 C C . TYR A 1 191 ? 11.083 17.310 19.233 1.00 66.50 191 TYR A C 1
ATOM 1580 O O . TYR A 1 191 ? 10.679 16.152 19.109 1.00 66.50 191 TYR A O 1
ATOM 1588 N N . VAL A 1 192 ? 12.388 17.596 19.268 1.00 65.44 192 VAL A N 1
ATOM 1589 C CA . VAL A 1 192 ? 13.428 16.575 19.073 1.00 65.44 192 VAL A CA 1
ATOM 1590 C C . VAL A 1 192 ? 13.417 15.549 20.211 1.00 65.44 192 VAL A C 1
ATOM 1592 O O . VAL A 1 192 ? 13.370 14.346 19.954 1.00 65.44 192 VAL A O 1
ATOM 1595 N N . LEU A 1 193 ? 13.382 16.005 21.466 1.00 62.06 193 LEU A N 1
ATOM 1596 C CA . LEU A 1 193 ? 13.434 15.129 22.641 1.00 62.06 193 LEU A CA 1
ATOM 1597 C C . LEU A 1 193 ? 12.159 14.301 22.843 1.00 62.06 193 LEU A C 1
ATOM 1599 O O . LEU A 1 193 ? 12.252 13.155 23.274 1.00 62.06 193 LEU A O 1
ATOM 1603 N N . LYS A 1 194 ? 10.971 14.850 22.551 1.00 62.03 194 LYS A N 1
ATOM 1604 C CA . LYS A 1 194 ? 9.702 14.125 22.752 1.00 62.03 194 LYS A CA 1
ATOM 1605 C C . LYS A 1 194 ? 9.301 13.264 21.554 1.00 62.03 194 LYS A C 1
ATOM 1607 O O . LYS A 1 194 ? 8.679 12.227 21.760 1.00 62.03 194 LYS A O 1
ATOM 1612 N N . ARG A 1 195 ? 9.633 13.668 20.321 1.00 60.41 195 ARG A N 1
ATOM 1613 C CA . ARG A 1 195 ? 9.097 13.038 19.100 1.00 60.41 195 ARG A CA 1
ATOM 1614 C C . ARG A 1 195 ? 10.130 12.314 18.238 1.00 60.41 195 ARG A C 1
ATOM 1616 O O . ARG A 1 195 ? 9.831 11.213 17.783 1.00 60.41 195 ARG A O 1
ATOM 1623 N N . LEU A 1 196 ? 11.322 12.886 18.035 1.00 59.47 196 LEU A N 1
ATOM 1624 C CA . LEU A 1 196 ? 12.392 12.269 17.225 1.00 59.47 196 LEU A CA 1
ATOM 1625 C C . LEU A 1 196 ? 13.238 11.261 18.015 1.00 59.47 196 LEU A C 1
ATOM 1627 O O . LEU A 1 196 ? 13.769 10.322 17.431 1.00 59.47 196 LEU A O 1
ATOM 1631 N N . ILE A 1 197 ? 13.334 11.429 19.337 1.00 56.56 197 ILE A N 1
ATOM 1632 C CA . ILE A 1 197 ? 14.142 10.592 20.237 1.00 56.56 197 ILE A CA 1
ATOM 1633 C C . ILE A 1 197 ? 13.250 9.943 21.324 1.00 56.56 197 ILE A C 1
ATOM 1635 O O . ILE A 1 197 ? 13.479 10.122 22.521 1.00 56.56 197 ILE A O 1
ATOM 1639 N N . PRO A 1 198 ? 12.216 9.154 20.970 1.00 50.25 198 PRO A N 1
ATOM 1640 C CA . PRO A 1 198 ? 11.349 8.524 21.970 1.00 50.25 198 PRO A CA 1
ATOM 1641 C C . PRO A 1 198 ? 12.065 7.435 22.790 1.00 50.25 198 PRO A C 1
ATOM 1643 O O . PRO A 1 198 ? 11.573 7.020 23.836 1.00 50.25 198 PRO A O 1
ATOM 1646 N N . TRP A 1 199 ? 13.250 6.982 22.367 1.00 51.09 199 TRP A N 1
ATOM 1647 C CA . TRP A 1 199 ? 14.047 5.989 23.096 1.00 51.09 199 TRP A CA 1
ATOM 1648 C C . TRP A 1 199 ? 14.663 6.502 24.406 1.00 51.09 199 TRP A C 1
ATOM 1650 O O . TRP A 1 199 ? 15.000 5.677 25.254 1.00 51.09 199 TRP A O 1
ATOM 1660 N N . LEU A 1 200 ? 14.755 7.821 24.630 1.00 48.06 200 LEU A N 1
ATOM 1661 C CA . LEU A 1 200 ? 15.159 8.364 25.939 1.00 48.06 200 LEU A CA 1
ATOM 1662 C C . LEU A 1 200 ? 14.043 8.277 26.991 1.00 48.06 200 LEU A C 1
ATOM 1664 O O . LEU A 1 200 ? 14.320 8.380 28.184 1.00 48.06 200 LEU A O 1
ATOM 1668 N N . LYS A 1 201 ? 12.791 8.035 26.582 1.00 46.00 201 LYS A N 1
ATOM 1669 C CA . LYS A 1 201 ? 11.645 7.905 27.490 1.00 46.00 201 LYS A CA 1
ATOM 1670 C C . LYS A 1 201 ? 11.019 6.513 27.397 1.00 46.00 201 LYS A C 1
ATOM 1672 O O . LYS A 1 201 ? 9.862 6.326 27.038 1.00 46.00 201 LYS A O 1
ATOM 1677 N N . LYS A 1 202 ? 11.784 5.494 27.793 1.00 44.12 202 LYS A N 1
ATOM 1678 C CA . LYS A 1 202 ? 11.189 4.226 28.244 1.00 44.12 202 LYS A CA 1
ATOM 1679 C C . LYS A 1 202 ? 10.420 4.496 29.541 1.00 44.12 202 LYS A C 1
ATOM 1681 O O . LYS A 1 202 ? 11.067 4.851 30.520 1.00 44.12 202 LYS A O 1
ATOM 1686 N N . ARG A 1 203 ? 9.091 4.283 29.542 1.00 42.19 203 ARG A N 1
ATOM 1687 C CA . ARG A 1 203 ? 8.297 3.622 30.620 1.00 42.19 203 ARG A CA 1
ATOM 1688 C C . ARG A 1 203 ? 6.778 3.884 30.606 1.00 42.19 203 ARG A C 1
ATOM 1690 O O . ARG A 1 203 ? 6.151 3.714 31.642 1.00 42.19 203 ARG A O 1
ATOM 1697 N N . SER A 1 204 ? 6.149 4.181 29.471 1.00 41.91 204 SER A N 1
ATOM 1698 C CA . SER A 1 204 ? 4.680 4.105 29.422 1.00 41.91 204 SER A CA 1
ATOM 1699 C C . SER A 1 204 ? 4.214 3.299 28.216 1.00 41.91 204 SER A C 1
ATOM 1701 O O . SER A 1 204 ? 4.661 3.583 27.103 1.00 41.91 204 SER A O 1
ATOM 1703 N N . PRO A 1 205 ? 3.359 2.276 28.409 1.00 39.03 205 PRO A N 1
ATOM 1704 C CA . PRO A 1 205 ? 2.688 1.622 27.297 1.00 39.03 205 PRO A CA 1
ATOM 1705 C C . PRO A 1 205 ? 1.831 2.645 26.528 1.00 39.03 205 PRO A C 1
ATOM 1707 O O . PRO A 1 205 ? 1.367 3.626 27.122 1.00 39.03 205 PRO A O 1
ATOM 1710 N N . PRO A 1 206 ? 1.623 2.440 25.216 1.00 39.59 206 PRO A N 1
ATOM 1711 C CA . PRO A 1 206 ? 0.770 3.314 24.417 1.00 39.59 206 PRO A CA 1
ATOM 1712 C C . PRO A 1 206 ? -0.648 3.326 25.013 1.00 39.59 206 PRO A C 1
ATOM 1714 O O . PRO A 1 206 ? -1.281 2.278 25.105 1.00 39.59 206 PRO A O 1
ATOM 1717 N N . GLY A 1 207 ? -1.116 4.501 25.454 1.00 38.12 207 GLY A N 1
ATOM 1718 C CA . GLY A 1 207 ? -2.437 4.687 26.079 1.00 38.12 207 GLY A CA 1
ATOM 1719 C C . GLY A 1 207 ? -2.467 5.544 27.354 1.00 38.12 207 GLY A C 1
ATOM 1720 O O . GLY A 1 207 ? -3.549 5.936 27.768 1.00 38.12 207 GLY A O 1
ATOM 1721 N N . ASN A 1 208 ? -1.310 5.873 27.944 1.00 39.25 208 ASN A N 1
ATOM 1722 C CA . ASN A 1 208 ? -1.209 6.630 29.207 1.00 39.25 208 ASN A CA 1
ATOM 1723 C C . ASN A 1 208 ? -0.535 8.009 29.062 1.00 39.25 208 ASN A C 1
ATOM 1725 O O . ASN A 1 208 ? 0.163 8.458 29.973 1.00 39.25 208 ASN A O 1
ATOM 1729 N N . GLU A 1 209 ? -0.692 8.688 27.928 1.00 44.75 209 GLU A N 1
ATOM 1730 C CA . GLU A 1 209 ? -0.283 10.095 27.843 1.00 44.75 209 GLU A CA 1
ATOM 1731 C C . GLU A 1 209 ? -1.429 10.969 28.378 1.00 44.75 209 GLU A C 1
ATOM 1733 O O . GLU A 1 209 ? -2.543 10.861 27.860 1.00 44.75 209 GLU A O 1
ATOM 1738 N N . PRO A 1 210 ? -1.215 11.781 29.434 1.00 38.38 210 PRO A N 1
ATOM 1739 C CA . PRO A 1 210 ? -2.221 12.744 29.859 1.00 38.38 210 PRO A CA 1
ATOM 1740 C C . PRO A 1 210 ? -2.443 13.765 28.737 1.00 38.38 210 PRO A C 1
ATOM 1742 O O . PRO A 1 210 ? -1.474 14.231 28.132 1.00 38.38 210 PRO A O 1
ATOM 1745 N N . LEU A 1 211 ? -3.724 14.044 28.467 1.00 38.19 211 LEU A N 1
ATOM 1746 C CA . LEU A 1 211 ? -4.202 15.090 27.556 1.00 38.19 211 LEU A CA 1
ATOM 1747 C C . LEU A 1 211 ? -3.589 16.456 27.889 1.00 38.19 211 LEU A C 1
ATOM 1749 O O . LEU A 1 211 ? -3.476 16.768 29.097 1.00 38.19 211 LEU A O 1
#

pLDDT: mean 79.74, std 13.74, range [38.12, 95.31]

Sequence (211 aa):
MEEFFNLFLVIVVAVIFALLAYLYQKFLVVRILFTILKHILIILCMILMAGLFIFAHSFLAFWLIFFTALTDKGPYFFANGEKIMPFLENDALAKIAITYGIFYFIVYFGSSLLYSMFYLNVWIFKGLVFLTSKLAVIFIYPWLVHTLFPDITVTREGALTLLILITLIMVNQLIRREYQAYERHGSPLNYVLKRLIPWLKKRSPPGNEPL

Radius of gyration: 24.73 Å; chains: 1; bounding box: 59×40×58 Å

Secondary structure (DSSP, 8-state):
-HHHHHHHHHHHHHHHHHHHHHHHHH-HHHHHHHHHHHHHHHHHHHHHHHHHHHHHHHHHHHHHHHHHHTSTT---EEETTEE--TTS--HHHHHHHHHHHHHHHHHHHHHHHHHHTTT--HHHHHHHHHHHHHHHHHHHHHHHHHHH-TTEEE-HHHHHHHHHHHHHHHHHHHHHHHHHHHHHH--HHHHIIIII-GGG-----TT----